Protein AF-A0AAW3WNU8-F1 (afdb_monomer)

Mean predicted aligned error: 9.45 Å

Secondary structure (DSSP, 8-state):
-TTHHHHHHHHHHHHTT--HHHHHHHHHHHHHHHTT--HHHHHHHHHHHHHH-GGGHHHHHHHHHHHHHHHTTHHHHHHHHHHH---SSHHHHHHHHHHHHHHHHHTT-GGG--IIIIIIIIIHHHHHHHHHHHS-SS-----HHHHHHHHHHHHHHHHHHHHHHHTT-TT-HHHHHHHHHHHHTT----HHHHHHHHHHHHHHHHHHHHHHHHTHHHHHHHHT--

Organism: Serratia fonticola (NCBI:txid47917)

InterPro domains:
  IPR010374 Protein of unknown function DUF969 [PF06149] (1-219)

Sequence (226 aa):
MLPLIGIVLLILGFVLRLNPIAVITVSGITTGILSGVPFIDTVGEIGNAFSESRYMGLIWLSLPLITMLENIGLRDEVKGLVKKVKSASIGRFLFTYLVFRQSTTAVGLASLGGHAQMVRPILVPMIESLLKHSEKDDVLDLKYSVKDKLRAKAATVDNVGVFFGECLFIGAPSILLIKNFLDSNGFHSEPIHIVKWGIPTAIVALCVHGYRVLSFDKTYIIMSKS

Nearest PDB structures (foldseek):
  7qhm-assembly1_S  TM=2.253E-01  e=1.763E+00  Corynebacterium glutamicum ATCC 13032
  6ch2-assembly1_D  TM=2.255E-01  e=6.980E+00  Salmonella enterica subsp. enterica serovar Typhimurium str. LT2
  7sqc-assembly1_1F  TM=1.928E-01  e=5.301E+00  Chlamydomonas reinhardtii

Solvent-accessible surface area (backbone atoms only — not comparable to full-atom values): 12142 Å² total; per-residue (Å²): 118,64,41,55,52,18,56,52,47,36,52,51,29,56,75,70,66,48,61,63,67,59,31,50,50,54,17,51,53,49,21,30,46,53,65,73,39,54,67,70,55,38,53,45,52,53,51,47,60,58,64,71,37,62,70,65,52,45,42,68,57,48,49,58,53,52,51,53,44,49,74,74,38,50,47,58,51,50,53,51,53,61,71,64,58,85,54,96,43,66,18,54,40,51,33,55,48,27,55,52,39,19,56,41,8,26,77,63,46,55,81,67,43,51,59,80,70,32,30,59,76,42,49,42,57,50,48,54,53,51,50,62,70,70,49,83,91,78,71,97,74,70,53,68,68,59,58,51,52,50,48,52,47,49,45,49,38,51,52,50,14,38,56,47,8,37,54,44,15,67,63,30,70,69,52,49,51,52,36,53,55,35,43,78,72,73,44,87,59,60,53,67,64,60,26,59,67,32,49,64,56,34,52,51,49,48,52,56,52,35,49,63,31,47,52,38,50,64,51,49,61,53,63,74,74,110

Radius of gyration: 23.3 Å; Cα contacts (8 Å, |Δi|>4): 203; chains: 1; bounding box: 53×36×69 Å

Foldseek 3Di:
DQLCVLVVQLVVCVVVVHDNVVSNVVSQQSNCVSVVHDSVVSVVVVVVLVVVLVLLCVLVVVVVVLVVCVVVVVLVVVLVVLQPPDDLALLVSLLVVLVVLLQCLLQVNNVSDALVRDLPPRSLVVNVVSVVVVDDDPCPCPDPVVSVVSSVLSNVSNVLSNVLSLLNHLNRPVLSVVQSVCVVVVRHDRSNVSSVVSVVVSVVSSVVSSCVSNCVRVVVVVVVVD

Structure (mmCIF, N/CA/C/O backbone):
data_AF-A0AAW3WNU8-F1
#
_entry.id   AF-A0AAW3WNU8-F1
#
loop_
_atom_site.group_PDB
_atom_site.id
_atom_site.type_symbol
_atom_site.label_atom_id
_atom_site.label_alt_id
_atom_site.label_comp_id
_atom_site.label_asym_id
_atom_site.label_entity_id
_atom_site.label_seq_id
_atom_site.pdbx_PDB_ins_code
_atom_site.Cartn_x
_atom_site.Cartn_y
_atom_site.Cartn_z
_atom_site.occupancy
_atom_site.B_iso_or_equiv
_atom_site.auth_seq_id
_atom_site.auth_comp_id
_atom_site.auth_asym_id
_atom_site.auth_atom_id
_atom_site.pdbx_PDB_model_num
ATOM 1 N N . MET A 1 1 ? 7.640 -12.129 -35.921 1.00 59.97 1 MET A N 1
ATOM 2 C CA . MET A 1 1 ? 7.124 -13.334 -35.227 1.00 59.97 1 MET A CA 1
ATOM 3 C C . MET A 1 1 ? 8.129 -13.903 -34.223 1.00 59.97 1 MET A C 1
ATOM 5 O O . MET A 1 1 ? 7.714 -14.203 -33.118 1.00 59.97 1 MET A O 1
ATOM 9 N N . LEU A 1 2 ? 9.434 -13.968 -34.534 1.00 71.38 2 LEU A N 1
ATOM 10 C CA . LEU A 1 2 ? 10.490 -14.353 -33.573 1.00 71.38 2 LEU A CA 1
ATOM 11 C C . LEU A 1 2 ? 10.552 -13.519 -32.268 1.00 71.38 2 LEU A C 1
ATOM 13 O O . LEU A 1 2 ? 10.747 -14.124 -31.217 1.00 71.38 2 LEU A O 1
ATOM 17 N N . PRO A 1 3 ? 10.300 -12.192 -32.261 1.00 69.94 3 PRO A N 1
ATOM 18 C CA . PRO A 1 3 ? 10.355 -11.398 -31.024 1.00 69.94 3 PRO A CA 1
ATOM 19 C C . PRO A 1 3 ? 9.320 -11.812 -29.964 1.00 69.94 3 PRO A C 1
ATOM 21 O O . PRO A 1 3 ? 9.532 -11.606 -28.774 1.00 69.94 3 PRO A O 1
ATOM 24 N N . LEU A 1 4 ? 8.216 -12.459 -30.364 1.00 82.06 4 LEU A N 1
ATOM 25 C CA . LEU A 1 4 ? 7.191 -12.939 -29.425 1.00 82.06 4 LEU A CA 1
ATOM 26 C C . LEU A 1 4 ? 7.677 -14.107 -28.550 1.00 82.06 4 LEU A C 1
ATOM 28 O O . LEU A 1 4 ? 7.048 -14.399 -27.535 1.00 82.06 4 LEU A O 1
ATOM 32 N N . ILE A 1 5 ? 8.790 -14.760 -28.901 1.00 87.56 5 ILE A N 1
ATOM 33 C CA . ILE A 1 5 ? 9.368 -15.851 -28.101 1.00 87.56 5 ILE A CA 1
ATOM 34 C C . ILE A 1 5 ? 9.759 -15.356 -26.702 1.00 87.56 5 ILE A C 1
ATOM 36 O O . ILE A 1 5 ? 9.611 -16.100 -25.733 1.00 87.56 5 ILE A O 1
ATOM 40 N N . GLY A 1 6 ? 10.172 -14.092 -26.563 1.00 85.06 6 GLY A N 1
ATOM 41 C CA . GLY A 1 6 ? 10.428 -13.497 -25.251 1.00 85.06 6 GLY A CA 1
ATOM 42 C C . GLY A 1 6 ? 9.185 -13.483 -24.361 1.00 85.06 6 GLY A C 1
ATOM 43 O O . GLY A 1 6 ? 9.236 -13.921 -23.218 1.00 85.06 6 GLY A O 1
ATOM 44 N N . ILE A 1 7 ? 8.026 -13.107 -24.909 1.00 88.00 7 ILE A N 1
ATOM 45 C CA . ILE A 1 7 ? 6.754 -13.123 -24.167 1.00 88.00 7 ILE A CA 1
ATOM 46 C C . ILE A 1 7 ? 6.414 -14.547 -23.704 1.00 88.00 7 ILE A C 1
ATOM 48 O O . ILE A 1 7 ? 5.985 -14.740 -22.567 1.00 88.00 7 ILE A O 1
ATOM 52 N N . VAL A 1 8 ? 6.654 -15.559 -24.543 1.00 90.62 8 VAL A N 1
ATOM 53 C CA . VAL A 1 8 ? 6.446 -16.971 -24.175 1.00 90.62 8 VAL A CA 1
ATOM 54 C C . VAL A 1 8 ? 7.376 -17.393 -23.032 1.00 90.62 8 VAL A C 1
ATOM 56 O O . VAL A 1 8 ? 6.919 -18.032 -22.084 1.00 90.62 8 VAL A O 1
ATOM 59 N N . LEU A 1 9 ? 8.654 -16.998 -23.076 1.00 90.81 9 LEU A N 1
ATOM 60 C CA . LEU A 1 9 ? 9.615 -17.225 -21.989 1.00 90.81 9 LEU A CA 1
ATOM 61 C C . LEU A 1 9 ? 9.179 -16.553 -20.684 1.00 90.81 9 LEU A C 1
ATOM 63 O O . LEU A 1 9 ? 9.274 -17.161 -19.619 1.00 90.81 9 LEU A O 1
ATOM 67 N N . LEU A 1 10 ? 8.665 -15.326 -20.766 1.00 91.62 10 LEU A N 1
ATOM 68 C CA . LEU A 1 10 ? 8.163 -14.577 -19.619 1.00 91.62 10 LEU A CA 1
ATOM 69 C C . LEU A 1 10 ? 6.954 -15.277 -18.981 1.00 91.62 10 LEU A C 1
ATOM 71 O O . LEU A 1 10 ? 6.930 -15.483 -17.766 1.00 91.62 10 LEU A O 1
ATOM 75 N N . ILE A 1 11 ? 5.989 -15.715 -19.798 1.00 93.56 11 ILE A N 1
ATOM 76 C CA . ILE A 1 11 ? 4.816 -16.471 -19.333 1.00 93.56 11 ILE A CA 1
ATOM 77 C C . ILE A 1 11 ? 5.252 -17.788 -18.678 1.00 93.56 11 ILE A C 1
ATOM 79 O O . ILE A 1 11 ? 4.837 -18.076 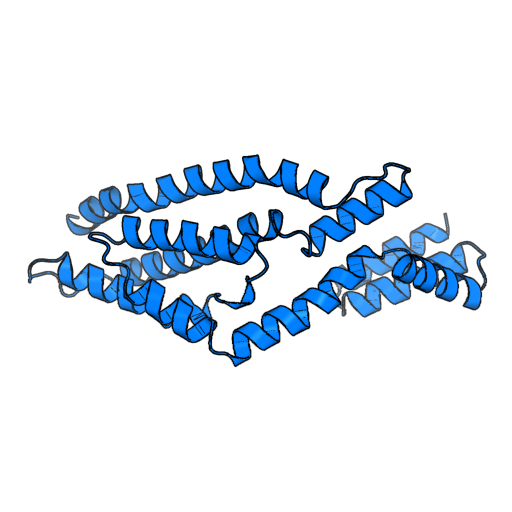-17.555 1.00 93.56 11 ILE A O 1
ATOM 83 N N . LEU A 1 12 ? 6.116 -18.571 -19.333 1.00 94.50 12 LEU A N 1
ATOM 84 C CA . LEU A 1 12 ? 6.617 -19.840 -18.793 1.00 94.50 12 LEU A CA 1
ATOM 85 C C . LEU A 1 12 ? 7.376 -19.646 -17.478 1.00 94.50 12 LEU A C 1
ATOM 87 O O . LEU A 1 12 ? 7.158 -20.399 -16.530 1.00 94.50 12 LEU A O 1
ATOM 91 N N . GLY A 1 13 ? 8.224 -18.621 -17.390 1.00 92.88 13 GLY A N 1
ATOM 92 C CA . GLY A 1 13 ? 8.978 -18.317 -16.17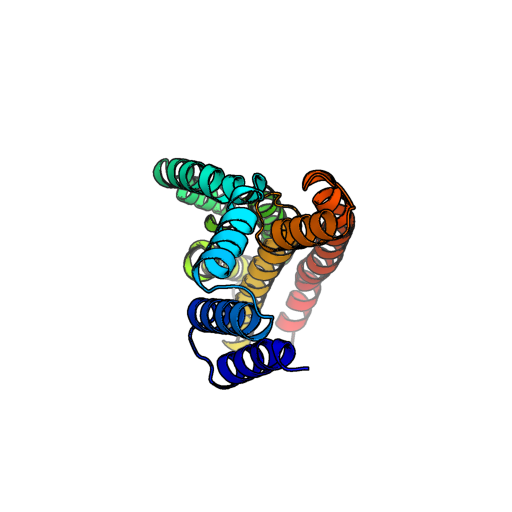9 1.00 92.88 13 GLY A CA 1
ATOM 93 C C . GLY A 1 13 ? 8.078 -18.000 -14.984 1.00 92.88 13 GLY A C 1
ATOM 94 O O . GLY A 1 13 ? 8.327 -18.495 -13.882 1.00 92.88 13 GLY A O 1
ATOM 95 N N . PHE A 1 14 ? 6.989 -17.254 -15.197 1.00 92.88 14 PHE A N 1
ATOM 96 C CA . PHE A 1 14 ? 6.007 -16.988 -14.144 1.00 92.88 14 PHE A CA 1
ATOM 97 C C . PHE A 1 14 ? 5.159 -18.206 -13.781 1.00 92.88 14 PHE A C 1
ATOM 99 O O . PHE A 1 14 ? 4.919 -18.436 -12.594 1.00 92.88 14 PHE A O 1
ATOM 106 N N . VAL A 1 15 ? 4.756 -19.024 -14.759 1.00 95.81 15 VAL A N 1
ATOM 107 C CA . VAL A 1 15 ? 4.039 -20.287 -14.501 1.00 95.81 15 VAL A CA 1
ATOM 108 C C . VAL A 1 15 ? 4.891 -21.231 -13.647 1.00 95.81 15 VAL A C 1
ATOM 110 O O . VAL A 1 15 ? 4.392 -21.820 -12.689 1.00 95.81 15 VAL A O 1
ATOM 113 N N . LEU A 1 16 ? 6.192 -21.314 -1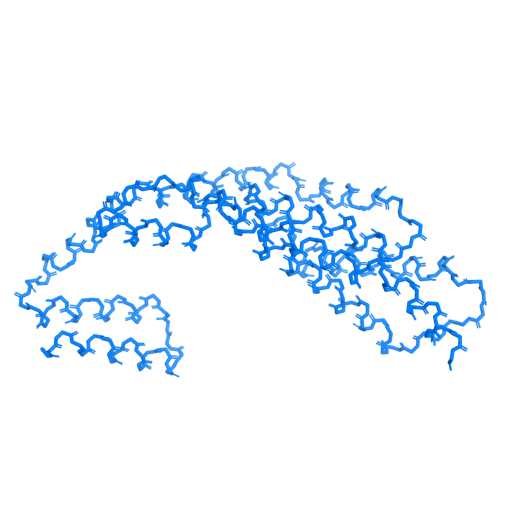3.934 1.00 95.69 16 LEU A N 1
ATOM 114 C CA . LEU A 1 16 ? 7.162 -22.108 -13.176 1.00 95.69 16 LEU A CA 1
ATOM 115 C C . LEU A 1 16 ? 7.583 -21.465 -11.842 1.00 95.69 16 LEU A C 1
ATOM 117 O O . LEU A 1 16 ? 8.386 -22.049 -11.116 1.00 95.69 16 LEU A O 1
ATOM 121 N N . ARG A 1 17 ? 7.042 -20.286 -11.494 1.00 93.81 17 ARG A N 1
ATOM 122 C CA . ARG A 1 17 ? 7.368 -19.522 -10.274 1.00 93.81 17 ARG A CA 1
ATOM 123 C C . ARG A 1 17 ? 8.868 -19.232 -10.118 1.00 93.81 17 ARG A C 1
ATOM 125 O O . ARG A 1 17 ? 9.380 -19.172 -9.000 1.00 93.81 17 ARG A O 1
ATOM 132 N N . LEU A 1 18 ? 9.574 -19.055 -11.236 1.00 92.94 18 LEU A N 1
ATOM 133 C CA . LEU A 1 18 ? 10.977 -18.645 -11.237 1.00 92.94 18 LEU A CA 1
ATOM 134 C C . LEU A 1 18 ? 11.112 -17.189 -10.766 1.00 92.94 18 LEU A C 1
ATOM 136 O O . LEU A 1 18 ? 10.136 -16.439 -10.722 1.00 92.94 18 LEU A O 1
ATOM 140 N N . ASN A 1 19 ? 12.335 -16.779 -10.415 1.00 93.31 19 ASN A N 1
ATOM 141 C CA . ASN A 1 19 ? 12.606 -15.417 -9.956 1.00 93.31 19 ASN A CA 1
ATOM 142 C C . ASN A 1 19 ? 12.151 -14.383 -11.015 1.00 93.31 19 ASN A C 1
ATOM 144 O O . ASN A 1 19 ? 12.719 -14.375 -12.112 1.00 93.31 19 ASN A O 1
ATOM 148 N N . PRO A 1 20 ? 11.197 -13.484 -10.691 1.00 89.62 20 PRO A N 1
ATOM 149 C CA . PRO A 1 20 ? 10.657 -12.504 -11.631 1.00 89.62 20 PRO A CA 1
ATOM 150 C C . PRO A 1 20 ? 11.710 -11.652 -12.332 1.00 89.62 20 PRO A C 1
ATOM 152 O O . PRO A 1 20 ? 11.622 -11.444 -13.537 1.00 89.62 20 PRO A O 1
ATOM 155 N N . ILE A 1 21 ? 12.726 -11.192 -11.599 1.00 89.06 21 ILE A N 1
ATOM 156 C CA . ILE A 1 21 ? 13.771 -10.324 -12.152 1.00 89.06 21 ILE A CA 1
ATOM 157 C C . ILE A 1 21 ? 14.586 -11.102 -13.186 1.00 89.06 21 ILE A C 1
ATOM 159 O O . ILE A 1 21 ? 14.805 -10.614 -14.289 1.00 89.06 21 ILE A O 1
ATOM 163 N N . ALA A 1 22 ? 14.980 -12.337 -12.866 1.00 90.62 22 ALA A N 1
ATOM 164 C CA . ALA A 1 22 ? 15.733 -13.180 -13.792 1.00 90.62 22 ALA A CA 1
ATOM 165 C C . ALA A 1 22 ? 14.921 -13.494 -15.058 1.00 90.62 22 ALA A C 1
ATOM 167 O O . ALA A 1 22 ? 15.443 -13.386 -16.166 1.00 90.62 22 ALA A O 1
ATOM 168 N N . VAL A 1 23 ? 13.637 -13.830 -14.897 1.00 93.06 23 VAL A N 1
ATOM 169 C CA . VAL A 1 23 ? 12.724 -14.125 -16.010 1.00 93.06 23 VAL A CA 1
ATOM 170 C C . VAL A 1 23 ? 12.564 -12.914 -16.929 1.00 93.06 23 VAL A C 1
ATOM 172 O O . VAL A 1 23 ? 12.709 -13.052 -18.143 1.00 93.06 23 VAL A O 1
ATOM 175 N N . ILE A 1 24 ? 12.314 -11.727 -16.366 1.00 90.31 24 ILE A N 1
ATOM 176 C CA . ILE A 1 24 ? 12.153 -10.484 -17.132 1.00 90.31 24 ILE A CA 1
ATOM 177 C C . ILE A 1 24 ? 13.444 -10.148 -17.887 1.00 90.31 24 ILE A C 1
ATOM 179 O O . ILE A 1 24 ? 13.386 -9.858 -19.082 1.00 90.31 24 ILE A O 1
ATOM 183 N N . THR A 1 25 ? 14.607 -10.247 -17.236 1.00 89.56 25 THR A N 1
ATOM 184 C CA . THR A 1 25 ? 15.905 -9.954 -17.863 1.00 89.56 25 THR A CA 1
ATOM 185 C C . THR A 1 25 ? 16.212 -10.911 -19.013 1.00 89.56 25 THR A C 1
ATOM 187 O O . THR A 1 25 ? 16.534 -10.465 -20.112 1.00 89.56 25 THR A O 1
ATOM 190 N N . VAL A 1 26 ? 16.071 -12.225 -18.801 1.00 91.50 26 VAL A N 1
ATOM 191 C CA . VAL A 1 26 ? 16.329 -13.232 -19.845 1.00 91.50 26 VAL A CA 1
ATOM 192 C C . VAL A 1 26 ? 15.357 -13.067 -21.012 1.00 91.50 26 VAL A C 1
ATOM 194 O O . VAL A 1 26 ? 15.776 -13.115 -22.168 1.00 91.50 26 VAL A O 1
ATOM 197 N N . SER A 1 27 ? 14.077 -12.818 -20.728 1.00 91.38 27 SER A N 1
ATOM 198 C CA . SER A 1 27 ? 13.062 -12.532 -21.746 1.00 91.38 27 SER A CA 1
ATOM 199 C C . SER A 1 27 ? 13.409 -11.285 -22.563 1.00 91.38 27 SER A C 1
ATOM 201 O O . SER A 1 27 ? 13.348 -11.322 -23.792 1.00 91.38 27 SER A O 1
ATOM 203 N N . GLY A 1 28 ? 13.784 -10.187 -21.901 1.00 88.69 28 GLY A N 1
ATOM 204 C CA . GLY A 1 28 ? 14.151 -8.928 -22.552 1.00 88.69 28 GLY A CA 1
ATOM 205 C C . GLY A 1 28 ? 15.366 -9.084 -23.467 1.00 88.69 28 GLY A C 1
ATOM 206 O O . GLY A 1 28 ? 15.291 -8.742 -24.645 1.00 88.69 28 GLY A O 1
ATOM 207 N N . ILE A 1 29 ? 16.440 -9.709 -22.968 1.00 90.25 29 ILE A N 1
ATOM 208 C CA . ILE A 1 29 ? 17.654 -9.991 -23.754 1.00 90.25 29 ILE A CA 1
ATOM 209 C C . ILE A 1 29 ? 17.328 -10.886 -24.953 1.00 90.25 29 ILE A C 1
ATOM 211 O O . ILE A 1 29 ? 17.727 -10.593 -26.078 1.00 90.25 29 ILE A O 1
ATOM 215 N N . THR A 1 30 ? 16.563 -11.958 -24.730 1.00 90.19 30 THR A N 1
ATOM 216 C CA . THR A 1 30 ? 16.168 -12.880 -25.802 1.00 90.19 30 THR A CA 1
ATOM 217 C C . THR A 1 30 ? 15.339 -12.160 -26.868 1.00 90.19 30 THR A C 1
ATOM 219 O O . THR A 1 30 ? 15.543 -12.384 -28.056 1.00 90.19 30 THR A O 1
ATOM 222 N N . THR A 1 31 ? 14.452 -11.246 -26.464 1.00 90.25 31 THR A N 1
ATOM 223 C CA . THR A 1 31 ? 13.640 -10.439 -27.389 1.00 90.25 31 THR A CA 1
ATOM 224 C C . THR A 1 31 ? 14.502 -9.507 -28.236 1.00 90.25 31 THR A C 1
ATOM 226 O O . THR A 1 31 ? 14.296 -9.445 -29.447 1.00 90.25 31 THR A O 1
ATOM 229 N N . GLY A 1 32 ? 15.474 -8.814 -27.633 1.00 86.62 32 GLY A N 1
ATOM 230 C CA . GLY A 1 32 ? 16.373 -7.909 -28.358 1.00 86.62 32 GLY A CA 1
ATOM 231 C C . GLY A 1 32 ? 17.226 -8.643 -29.393 1.00 86.62 32 GLY A C 1
ATOM 232 O O . GLY A 1 32 ? 17.208 -8.287 -30.572 1.00 86.62 32 GLY A O 1
ATOM 233 N N . ILE A 1 33 ? 17.842 -9.764 -28.996 1.00 88.19 33 ILE A N 1
ATOM 234 C CA . ILE A 1 33 ? 18.637 -10.607 -29.906 1.00 88.19 33 ILE A CA 1
ATOM 235 C C . ILE A 1 33 ? 17.772 -11.137 -31.059 1.00 88.19 33 ILE A C 1
ATOM 237 O O . ILE A 1 33 ? 18.161 -11.062 -32.224 1.00 88.19 33 ILE A O 1
ATOM 241 N N . LEU A 1 34 ? 16.571 -11.645 -30.761 1.00 88.94 34 LEU A N 1
ATOM 242 C CA . LEU A 1 34 ? 15.648 -12.171 -31.776 1.00 88.94 34 LEU A CA 1
ATOM 243 C C . LEU A 1 34 ? 15.037 -11.087 -32.676 1.00 88.94 34 LEU A C 1
ATOM 245 O O . LEU A 1 34 ? 14.464 -11.416 -33.717 1.00 88.94 34 LEU A O 1
ATOM 249 N N . SER A 1 35 ? 15.155 -9.816 -32.293 1.00 84.88 35 SER A N 1
ATOM 250 C CA . SER A 1 35 ? 14.761 -8.664 -33.109 1.00 84.88 35 SER A CA 1
ATOM 251 C C . SER A 1 35 ? 15.878 -8.200 -34.052 1.00 84.88 35 SER A C 1
ATOM 253 O O . SER A 1 35 ? 15.668 -7.272 -34.827 1.00 84.88 35 SER A O 1
ATOM 255 N N . GLY A 1 36 ? 17.042 -8.863 -34.029 1.00 84.50 36 GLY A N 1
ATOM 256 C CA . GLY A 1 36 ? 18.200 -8.533 -34.862 1.00 84.50 36 GLY A CA 1
ATOM 257 C C . GLY A 1 36 ? 19.107 -7.453 -34.269 1.00 84.50 36 GLY A C 1
ATOM 258 O O . GLY A 1 36 ? 20.036 -7.018 -34.945 1.00 84.50 36 GLY A O 1
ATOM 259 N N . VAL A 1 37 ? 18.862 -7.036 -33.022 1.00 85.88 37 VAL A N 1
ATOM 260 C CA . VAL A 1 37 ? 19.697 -6.062 -32.310 1.00 85.88 37 VAL A CA 1
ATOM 261 C C . VAL A 1 37 ? 20.899 -6.795 -31.695 1.00 85.88 37 VAL A C 1
ATOM 263 O O . VAL A 1 37 ? 20.714 -7.827 -31.040 1.00 85.88 37 VAL A O 1
ATOM 266 N N . PRO A 1 38 ? 22.141 -6.309 -31.879 1.00 90.56 38 PRO A N 1
ATOM 267 C CA . PRO A 1 38 ? 23.316 -6.886 -31.233 1.00 90.56 38 PRO A CA 1
ATOM 268 C C . PRO A 1 38 ? 23.166 -6.954 -29.707 1.00 90.56 38 PRO A C 1
ATOM 270 O O . PRO A 1 38 ? 22.512 -6.116 -29.088 1.00 90.56 38 PRO A O 1
ATOM 273 N N . PHE A 1 39 ? 23.804 -7.943 -29.072 1.00 88.19 39 PHE A N 1
ATOM 274 C CA . PHE A 1 39 ? 23.701 -8.145 -27.619 1.00 88.19 39 PHE A CA 1
ATOM 275 C C . PHE A 1 39 ? 24.096 -6.896 -26.818 1.00 88.19 39 PHE A C 1
ATOM 277 O O . PHE A 1 39 ? 23.401 -6.526 -25.874 1.00 88.19 39 PHE A O 1
ATOM 284 N N . ILE A 1 40 ? 25.192 -6.238 -27.211 1.00 91.19 40 ILE A N 1
ATOM 285 C CA . ILE A 1 40 ? 25.686 -5.045 -26.517 1.00 91.19 40 ILE A CA 1
ATOM 286 C C . ILE A 1 40 ? 24.695 -3.881 -26.620 1.00 91.19 40 ILE A C 1
ATOM 288 O O . ILE A 1 40 ? 24.452 -3.205 -25.624 1.00 91.19 40 ILE A O 1
ATOM 292 N N . ASP A 1 41 ? 24.056 -3.721 -27.779 1.00 88.31 41 ASP A N 1
ATOM 293 C CA . ASP A 1 41 ? 23.072 -2.671 -28.029 1.00 88.31 41 ASP A CA 1
ATOM 294 C C . ASP A 1 41 ? 21.765 -2.965 -27.289 1.00 88.31 41 ASP A C 1
ATOM 296 O O . ASP A 1 41 ? 21.201 -2.071 -26.674 1.00 88.31 41 ASP A O 1
ATOM 300 N N . THR A 1 42 ? 21.345 -4.233 -27.222 1.00 88.00 42 THR A N 1
ATOM 301 C CA . THR A 1 42 ? 20.181 -4.659 -26.421 1.00 88.00 42 THR A CA 1
ATOM 302 C C . THR A 1 42 ? 20.377 -4.330 -24.939 1.00 88.00 42 THR A C 1
ATOM 304 O O . THR A 1 42 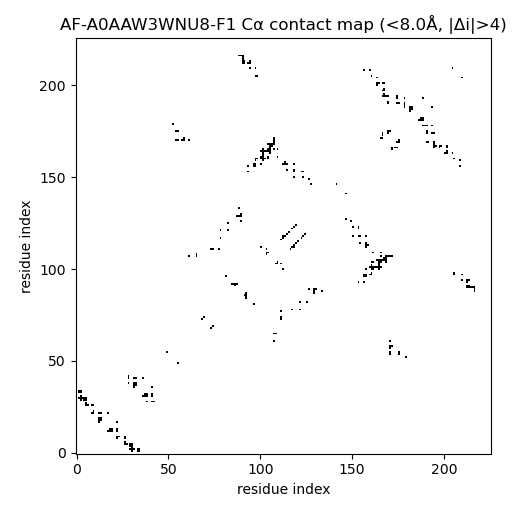? 19.485 -3.797 -24.280 1.00 88.00 42 THR A O 1
ATOM 307 N N . VAL A 1 43 ? 21.555 -4.641 -24.387 1.00 88.88 43 VAL A N 1
ATOM 308 C CA . VAL A 1 43 ? 21.888 -4.304 -22.993 1.00 88.88 43 VAL A CA 1
ATOM 309 C C . VAL A 1 43 ? 21.981 -2.786 -22.812 1.00 88.88 43 VAL A C 1
ATOM 311 O O . VAL A 1 43 ? 21.514 -2.263 -21.798 1.00 88.88 43 VAL A O 1
ATOM 314 N N . GLY A 1 44 ? 22.534 -2.079 -23.800 1.00 88.69 44 GLY A N 1
ATOM 315 C CA . GLY A 1 44 ? 22.603 -0.621 -23.837 1.00 88.69 44 GLY A CA 1
ATOM 316 C C . GLY A 1 44 ? 21.226 0.043 -23.824 1.00 88.69 44 GLY A C 1
ATOM 317 O O . GLY A 1 44 ? 21.005 0.949 -23.029 1.00 88.69 44 GLY A O 1
ATOM 318 N N . GLU A 1 45 ? 20.277 -0.437 -24.626 1.00 85.31 45 GLU A N 1
ATOM 319 C CA . GLU A 1 45 ? 18.894 0.054 -24.671 1.00 85.31 45 GLU A CA 1
ATOM 320 C C . GLU A 1 45 ? 18.168 -0.151 -23.342 1.00 85.31 45 GLU A C 1
ATOM 322 O O . GLU A 1 45 ? 17.510 0.767 -22.853 1.00 85.31 45 GLU A O 1
ATOM 327 N N . ILE A 1 46 ? 18.341 -1.318 -22.710 1.00 82.75 46 ILE A N 1
ATOM 328 C CA . ILE A 1 46 ? 17.817 -1.564 -21.362 1.00 82.75 46 ILE A CA 1
ATOM 329 C C . ILE A 1 46 ? 18.405 -0.526 -20.395 1.00 82.75 46 ILE A C 1
ATOM 331 O O . ILE A 1 46 ? 17.656 0.149 -19.691 1.00 82.75 46 ILE A O 1
ATOM 335 N N . GLY A 1 47 ? 19.729 -0.346 -20.388 1.00 82.12 47 GLY A N 1
ATOM 336 C CA . GLY A 1 47 ? 20.407 0.638 -19.538 1.00 82.12 47 GLY A CA 1
ATOM 337 C C . GLY A 1 47 ? 19.942 2.079 -19.777 1.00 82.12 47 GLY A C 1
ATOM 338 O O . GLY A 1 47 ? 19.678 2.806 -18.817 1.00 82.12 47 GLY A O 1
ATOM 339 N N . ASN A 1 48 ? 19.772 2.472 -21.040 1.00 82.88 48 ASN A N 1
ATOM 340 C CA . ASN A 1 48 ? 19.259 3.785 -21.425 1.00 82.88 48 ASN A CA 1
ATOM 341 C C . ASN A 1 48 ? 17.825 3.988 -20.928 1.00 82.88 48 ASN A C 1
ATOM 343 O O . ASN A 1 48 ? 17.552 5.008 -20.301 1.00 82.88 48 ASN A O 1
ATOM 347 N N . ALA A 1 49 ? 16.944 2.994 -21.075 1.00 77.81 49 ALA A N 1
ATOM 348 C CA . ALA A 1 49 ? 15.573 3.063 -20.569 1.00 77.81 49 ALA A CA 1
ATOM 349 C C . ALA A 1 49 ? 15.510 3.259 -19.038 1.00 77.81 49 ALA A C 1
ATOM 351 O O . ALA A 1 49 ? 14.659 3.995 -18.525 1.00 77.81 49 ALA A O 1
ATOM 352 N N . PHE A 1 50 ? 16.436 2.643 -18.293 1.00 74.12 50 PHE A N 1
ATOM 353 C CA . PHE A 1 50 ? 16.572 2.869 -16.849 1.00 74.12 50 PHE A CA 1
ATOM 354 C C . PHE A 1 50 ? 17.125 4.266 -16.522 1.00 74.12 50 PHE A C 1
ATOM 356 O O . PHE A 1 50 ? 16.628 4.910 -15.597 1.00 74.12 50 PHE A O 1
ATOM 363 N N . SER A 1 51 ? 18.123 4.745 -17.270 1.00 74.50 51 SER A N 1
ATOM 364 C CA . SER A 1 51 ? 18.776 6.044 -17.042 1.00 74.50 51 SER A CA 1
ATOM 365 C C . SER A 1 51 ? 17.867 7.235 -17.381 1.00 74.50 51 SER A C 1
ATOM 367 O O . SER A 1 51 ? 17.783 8.200 -16.620 1.00 74.50 51 SER A O 1
ATOM 369 N N . GLU A 1 52 ? 17.114 7.148 -18.481 1.00 75.69 52 GLU A N 1
ATOM 370 C CA . GLU A 1 52 ? 16.148 8.172 -18.904 1.00 75.69 52 GLU A CA 1
ATOM 371 C C . GLU A 1 52 ? 14.950 8.281 -17.953 1.00 75.69 52 GLU A C 1
ATOM 373 O O . GLU A 1 52 ? 14.309 9.332 -17.835 1.00 75.69 52 GLU A O 1
ATOM 378 N N . SER A 1 53 ? 14.677 7.224 -17.188 1.00 72.12 53 SER A N 1
ATOM 379 C CA . SER A 1 53 ? 13.653 7.210 -16.148 1.00 72.12 53 SER A CA 1
ATOM 380 C C . SER A 1 53 ? 1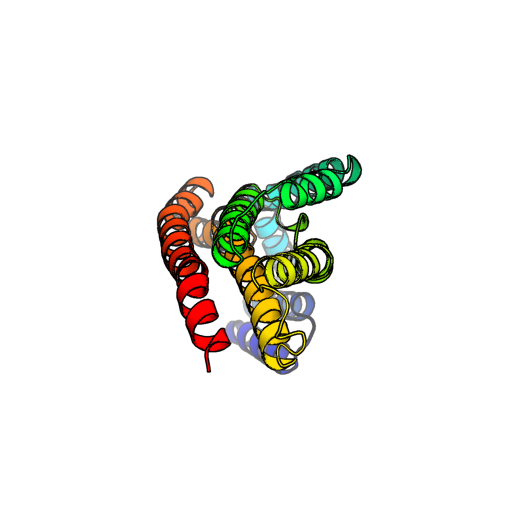4.099 7.992 -14.901 1.00 72.12 53 SER A C 1
ATOM 382 O O . SER A 1 53 ? 14.175 7.439 -13.805 1.00 72.12 53 SER A O 1
ATOM 384 N N . ARG A 1 54 ? 14.323 9.312 -15.021 1.00 69.25 54 ARG A N 1
ATOM 385 C CA . ARG A 1 54 ? 14.743 10.225 -13.927 1.00 69.25 54 ARG A CA 1
ATOM 386 C C . ARG A 1 54 ? 13.930 10.052 -12.637 1.00 69.25 54 ARG A C 1
ATOM 388 O O . ARG A 1 54 ? 14.457 10.189 -11.536 1.00 69.25 54 ARG A O 1
ATOM 395 N N . TYR A 1 55 ? 12.646 9.730 -12.766 1.00 70.12 55 TYR A N 1
ATOM 396 C CA . TYR A 1 55 ? 11.729 9.539 -11.642 1.00 70.12 55 TYR A CA 1
ATOM 397 C C . TYR A 1 55 ? 11.912 8.201 -10.915 1.00 70.12 55 TYR A C 1
ATOM 399 O O . TYR A 1 55 ? 11.560 8.099 -9.745 1.00 70.12 55 TYR A O 1
ATOM 407 N N . MET A 1 56 ? 12.533 7.201 -11.545 1.00 69.44 56 MET A N 1
ATOM 408 C CA . MET A 1 56 ? 12.939 5.959 -10.882 1.00 69.44 56 MET A CA 1
ATOM 409 C C . MET A 1 56 ? 14.015 6.216 -9.813 1.00 69.44 56 MET A C 1
ATOM 411 O O . MET A 1 56 ? 14.045 5.546 -8.782 1.00 69.44 56 MET A O 1
ATOM 415 N N . GLY A 1 57 ? 14.813 7.275 -9.992 1.00 71.44 57 GLY A N 1
ATOM 416 C CA . GLY A 1 57 ? 15.716 7.822 -8.976 1.00 71.44 57 GLY A CA 1
ATOM 417 C C . GLY A 1 57 ? 15.018 8.313 -7.699 1.00 71.44 57 GLY A C 1
ATOM 418 O O . GLY A 1 57 ? 15.632 8.317 -6.634 1.00 71.44 57 GLY A O 1
ATOM 419 N N . LEU A 1 58 ? 13.730 8.684 -7.755 1.00 76.00 58 LEU A N 1
ATOM 420 C CA . LEU A 1 58 ? 13.001 9.165 -6.573 1.00 76.00 58 LEU A CA 1
ATOM 421 C C . LEU A 1 58 ? 12.822 8.076 -5.514 1.00 76.00 58 LEU A C 1
ATOM 423 O O . LEU A 1 58 ? 12.864 8.391 -4.326 1.00 76.00 58 LEU A O 1
ATOM 427 N N . ILE A 1 59 ? 12.687 6.806 -5.915 1.00 75.06 59 ILE A N 1
ATOM 428 C CA . ILE A 1 59 ? 12.652 5.685 -4.964 1.00 75.06 59 ILE A CA 1
ATOM 429 C C . ILE A 1 59 ? 13.951 5.670 -4.154 1.00 75.06 59 ILE A C 1
ATOM 431 O O . ILE A 1 59 ? 13.914 5.633 -2.924 1.00 75.06 59 ILE A O 1
ATOM 435 N N . TRP A 1 60 ? 15.090 5.797 -4.837 1.00 79.69 60 TRP A N 1
ATOM 436 C CA . TRP A 1 60 ? 16.414 5.815 -4.218 1.00 79.69 60 TRP A CA 1
ATOM 437 C C . TRP A 1 60 ? 16.657 7.027 -3.318 1.00 79.69 60 TRP A C 1
ATOM 439 O O . TRP A 1 60 ? 17.421 6.910 -2.369 1.00 79.69 60 TRP A O 1
ATOM 449 N N . LEU A 1 61 ? 15.993 8.162 -3.559 1.00 81.31 61 LEU A N 1
ATOM 450 C CA . LEU A 1 61 ? 16.020 9.319 -2.654 1.00 81.31 61 LEU A CA 1
ATOM 451 C C . LEU A 1 61 ? 15.074 9.150 -1.455 1.00 81.31 61 LEU A C 1
ATOM 453 O O . LEU A 1 61 ? 15.400 9.557 -0.341 1.00 81.31 61 LEU A O 1
ATOM 457 N N . SER A 1 62 ? 13.911 8.533 -1.666 1.00 79.38 62 SER A N 1
ATOM 458 C CA . SER A 1 62 ? 12.920 8.311 -0.609 1.00 79.38 62 SER A CA 1
ATOM 459 C C . SER A 1 62 ? 13.364 7.257 0.408 1.00 79.38 62 SER A C 1
ATOM 461 O O . SER A 1 62 ? 13.092 7.405 1.596 1.00 79.38 62 SER A O 1
ATOM 463 N N . LEU A 1 63 ? 14.101 6.228 -0.023 1.00 84.94 63 LEU A N 1
ATOM 464 C CA . LEU A 1 63 ? 14.554 5.137 0.842 1.00 84.94 63 LEU A CA 1
ATOM 465 C C . LEU A 1 63 ? 15.463 5.614 1.995 1.00 84.94 63 LEU A C 1
ATOM 467 O O . LEU A 1 63 ? 15.133 5.318 3.147 1.00 84.94 63 LEU A O 1
ATOM 471 N N . PRO A 1 64 ? 16.553 6.376 1.763 1.00 88.44 64 PRO A N 1
ATOM 472 C CA . PRO A 1 64 ? 17.368 6.949 2.833 1.00 88.44 64 PRO A CA 1
ATOM 473 C C . PRO A 1 64 ? 16.573 7.878 3.744 1.00 88.44 64 PRO A C 1
ATOM 475 O O . PRO A 1 64 ? 16.739 7.812 4.957 1.00 88.44 64 PRO A O 1
ATOM 478 N N . LEU A 1 65 ? 15.678 8.698 3.184 1.00 86.50 65 LEU A N 1
ATOM 479 C CA . LEU A 1 65 ? 14.829 9.595 3.967 1.00 86.50 65 LEU A CA 1
ATOM 480 C C . LEU A 1 65 ? 13.946 8.808 4.944 1.00 86.50 65 LEU A C 1
ATOM 482 O O . LEU A 1 65 ? 13.944 9.092 6.140 1.00 86.50 65 LEU A O 1
ATOM 486 N N . ILE A 1 66 ? 13.244 7.784 4.452 1.00 84.06 66 ILE A N 1
ATOM 487 C CA . ILE A 1 66 ? 12.424 6.890 5.280 1.00 84.06 66 ILE A CA 1
ATOM 488 C C . ILE A 1 66 ? 13.306 6.187 6.317 1.00 84.06 66 ILE A C 1
ATOM 490 O O . ILE A 1 66 ? 12.952 6.142 7.490 1.00 84.06 66 ILE A O 1
ATOM 494 N N . THR A 1 67 ? 14.484 5.710 5.916 1.00 86.44 67 THR A N 1
ATOM 495 C CA . THR A 1 67 ? 15.433 5.035 6.814 1.00 86.44 67 THR A CA 1
ATOM 496 C C . THR A 1 67 ? 15.903 5.956 7.944 1.00 86.44 67 THR A C 1
ATOM 498 O O . THR A 1 67 ? 15.933 5.548 9.101 1.00 86.44 67 THR A O 1
ATOM 501 N N . MET A 1 68 ? 16.229 7.217 7.648 1.00 89.50 68 MET A N 1
ATOM 502 C CA . MET A 1 68 ? 16.606 8.206 8.663 1.00 89.50 68 MET A CA 1
ATOM 503 C C . MET A 1 68 ? 15.457 8.472 9.635 1.00 89.50 68 MET A C 1
ATOM 505 O O . MET A 1 68 ? 15.671 8.476 10.845 1.00 89.50 68 MET A O 1
ATOM 509 N N . LEU A 1 69 ? 14.237 8.642 9.121 1.00 86.88 69 LEU A N 1
ATOM 510 C CA . LEU A 1 69 ? 13.047 8.830 9.949 1.00 86.88 69 LEU A CA 1
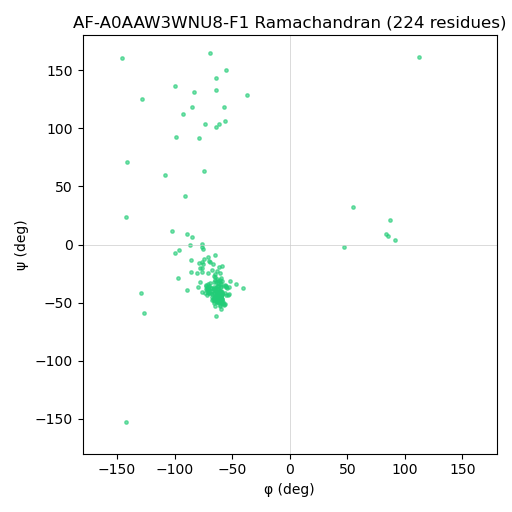ATOM 511 C C . LEU A 1 69 ? 12.795 7.625 10.868 1.00 86.88 69 LEU A C 1
ATOM 513 O O . LEU A 1 69 ? 12.478 7.790 12.046 1.00 86.88 69 LEU A O 1
ATOM 517 N N . GLU A 1 70 ? 12.976 6.408 10.360 1.00 84.69 70 GLU A N 1
ATOM 518 C CA . GLU A 1 70 ? 12.849 5.186 11.152 1.00 84.69 70 GLU A CA 1
ATOM 519 C C . GLU A 1 70 ? 13.920 5.068 12.235 1.00 84.69 70 GLU A C 1
ATOM 521 O O . GLU A 1 70 ? 13.583 4.725 13.368 1.00 84.69 70 GLU A O 1
ATOM 526 N N . ASN A 1 71 ? 15.171 5.415 11.920 1.00 86.94 71 ASN A N 1
ATOM 527 C CA . ASN A 1 71 ? 16.282 5.406 12.876 1.00 86.94 71 ASN A CA 1
ATOM 528 C C . ASN A 1 71 ? 16.084 6.404 14.027 1.00 86.94 71 ASN A C 1
ATOM 530 O O . ASN A 1 71 ? 16.536 6.147 15.138 1.00 86.94 71 ASN A O 1
ATOM 534 N N . ILE A 1 72 ? 15.379 7.515 13.789 1.00 89.44 72 ILE A N 1
ATOM 535 C CA . ILE A 1 72 ? 15.028 8.510 14.820 1.00 89.44 72 ILE A CA 1
ATOM 536 C C . ILE A 1 72 ? 13.866 8.016 15.713 1.00 89.44 72 ILE A C 1
ATOM 538 O O . ILE A 1 72 ? 13.483 8.673 16.678 1.00 89.44 72 ILE A O 1
ATOM 542 N N . GLY A 1 73 ? 13.312 6.830 15.443 1.00 86.19 73 GLY A N 1
ATOM 543 C CA . GLY A 1 73 ? 12.248 6.242 16.254 1.00 86.19 73 GLY A CA 1
ATOM 544 C C . GLY A 1 73 ? 10.847 6.682 15.834 1.00 86.19 73 GLY A C 1
ATOM 545 O O . GLY A 1 73 ? 9.905 6.530 16.612 1.00 86.19 73 GLY A O 1
ATOM 546 N N . LEU A 1 74 ? 10.662 7.165 14.594 1.00 84.94 74 LEU A N 1
ATOM 547 C CA . LEU A 1 74 ? 9.341 7.553 14.075 1.00 84.94 74 LEU A CA 1
ATOM 548 C C . LEU A 1 74 ? 8.311 6.426 14.233 1.00 84.94 74 LEU A C 1
ATOM 550 O O . LEU A 1 74 ? 7.150 6.683 14.547 1.00 84.94 74 LEU A O 1
ATOM 554 N N . ARG A 1 75 ? 8.740 5.166 14.069 1.00 80.31 75 ARG A N 1
ATOM 555 C CA . ARG A 1 75 ? 7.883 3.998 14.306 1.00 80.31 75 ARG A CA 1
ATOM 556 C C . ARG A 1 75 ? 7.371 3.961 15.743 1.00 80.31 75 ARG A C 1
ATOM 558 O O . ARG A 1 75 ? 6.179 3.754 15.940 1.00 80.31 75 ARG A O 1
ATOM 565 N N . ASP A 1 76 ? 8.223 4.162 16.739 1.00 84.75 76 ASP A N 1
ATOM 566 C CA . ASP A 1 76 ? 7.819 4.060 18.143 1.00 84.75 76 ASP A CA 1
ATOM 567 C C . ASP A 1 76 ? 6.944 5.236 18.585 1.00 84.75 76 ASP A C 1
ATOM 569 O O . ASP A 1 76 ? 5.962 5.023 19.302 1.00 84.75 76 ASP A O 1
ATOM 573 N N . GLU A 1 77 ? 7.194 6.436 18.059 1.00 85.81 77 GLU A N 1
ATOM 574 C CA . GLU A 1 77 ? 6.291 7.578 18.244 1.00 85.81 77 GLU A CA 1
ATOM 575 C C . GLU A 1 77 ? 4.910 7.319 17.638 1.00 85.81 77 GLU A C 1
ATOM 577 O O . GLU A 1 77 ? 3.885 7.512 18.291 1.00 85.81 77 GLU A O 1
ATOM 582 N N . VAL A 1 78 ? 4.854 6.773 16.423 1.00 81.06 78 VAL A N 1
ATOM 583 C CA . VAL A 1 78 ? 3.594 6.404 15.761 1.00 81.06 78 VAL A CA 1
ATOM 584 C C . VAL A 1 78 ? 2.821 5.357 16.561 1.00 81.06 78 VAL A C 1
ATOM 586 O O . VAL A 1 78 ? 1.606 5.487 16.747 1.00 81.06 78 VAL A O 1
ATOM 589 N N . LYS A 1 79 ? 3.512 4.352 17.110 1.00 79.88 79 LYS A N 1
ATOM 590 C CA . LYS A 1 79 ? 2.906 3.386 18.037 1.00 79.88 79 LYS A CA 1
ATOM 591 C C . LYS A 1 79 ? 2.347 4.085 19.281 1.00 79.88 79 LYS A C 1
ATOM 593 O O . LYS A 1 79 ? 1.246 3.751 19.723 1.00 79.88 79 LYS A O 1
ATOM 598 N N . GLY A 1 80 ? 3.080 5.047 19.842 1.00 83.06 80 GLY A N 1
ATOM 599 C CA . GLY A 1 80 ? 2.650 5.860 20.979 1.00 83.06 80 GLY A CA 1
ATOM 600 C C . GLY A 1 80 ? 1.409 6.701 20.673 1.00 83.06 80 GLY A C 1
ATOM 601 O O . GLY A 1 80 ? 0.466 6.715 21.465 1.00 83.06 80 GLY A O 1
ATOM 602 N N . LEU A 1 81 ? 1.365 7.347 19.508 1.00 83.00 81 LEU A N 1
ATOM 603 C CA . LEU A 1 81 ? 0.225 8.141 19.050 1.00 83.00 81 LEU A CA 1
ATOM 604 C C . LEU A 1 81 ? -1.027 7.284 18.871 1.00 83.00 81 LEU A C 1
ATOM 606 O O . LEU A 1 81 ? -2.085 7.652 19.376 1.00 83.00 81 LEU A O 1
ATOM 610 N N . VAL A 1 82 ? -0.908 6.112 18.240 1.00 77.94 82 VAL A N 1
ATOM 611 C CA . VAL A 1 82 ? -2.053 5.203 18.067 1.00 77.94 82 VAL A CA 1
ATOM 612 C C . VAL A 1 82 ? -2.552 4.659 19.407 1.00 77.94 82 VAL A C 1
ATOM 614 O O . VAL A 1 82 ? -3.761 4.586 19.611 1.00 77.94 82 VAL A O 1
ATOM 617 N N . LYS A 1 83 ? -1.660 4.379 20.368 1.00 78.88 83 LYS A N 1
ATOM 618 C CA . LYS A 1 83 ? -2.055 4.005 21.740 1.00 78.88 83 LYS A CA 1
ATOM 619 C C . LYS A 1 83 ? -2.787 5.124 22.489 1.00 78.88 83 LYS A C 1
ATOM 621 O O . LYS A 1 83 ? -3.642 4.835 23.320 1.00 78.88 83 LYS A O 1
ATOM 626 N N . LYS A 1 84 ? -2.459 6.392 22.218 1.00 80.88 84 LYS A N 1
ATOM 627 C CA . LYS A 1 84 ? -3.108 7.563 22.837 1.00 80.88 84 LYS A CA 1
ATOM 628 C C . LYS A 1 84 ? -4.508 7.838 22.278 1.00 80.88 84 LYS A C 1
ATOM 630 O O . LYS A 1 84 ? -5.240 8.626 22.879 1.00 80.88 84 LYS A O 1
ATOM 635 N N . VAL A 1 85 ? -4.899 7.210 21.164 1.00 77.38 85 VAL A N 1
ATOM 636 C CA . VAL A 1 85 ? -6.243 7.358 20.591 1.00 77.38 85 VAL A CA 1
ATOM 637 C C . VAL A 1 85 ? -7.276 6.800 21.571 1.00 77.38 85 VAL A C 1
ATOM 639 O O . VAL A 1 85 ? -7.498 5.593 21.665 1.00 77.38 85 VAL A O 1
ATOM 642 N N . LYS A 1 86 ? -7.944 7.700 22.297 1.00 66.56 86 LYS A N 1
ATOM 643 C CA . LYS A 1 86 ? -9.099 7.373 23.136 1.00 66.56 86 LYS A CA 1
ATOM 644 C C . LYS A 1 86 ? -10.330 7.242 22.246 1.00 66.56 86 LYS A C 1
ATOM 646 O O . LYS A 1 86 ? -11.008 8.224 21.960 1.00 66.56 86 LYS A O 1
ATOM 651 N N . SER A 1 87 ? -10.602 6.026 21.788 1.00 69.06 87 SER A N 1
ATOM 652 C CA . SER A 1 87 ? -11.848 5.707 21.094 1.00 69.06 87 SER A CA 1
ATOM 653 C C . SER A 1 87 ? -12.827 5.025 22.043 1.00 69.06 87 SER A C 1
ATOM 655 O O . SER A 1 87 ? -12.448 4.120 22.777 1.00 69.06 87 SER A O 1
ATOM 657 N N . ALA A 1 88 ? -14.095 5.433 21.987 1.00 66.62 88 ALA A N 1
ATOM 658 C CA . ALA A 1 88 ? -15.168 4.829 22.776 1.00 66.62 88 ALA A CA 1
ATOM 659 C C . ALA A 1 88 ? -15.641 3.464 22.229 1.00 66.62 88 ALA A C 1
ATOM 661 O O . ALA A 1 88 ? -16.353 2.755 22.928 1.00 66.62 88 ALA A O 1
ATOM 662 N N . SER A 1 89 ? -15.285 3.104 20.987 1.00 81.62 89 SER A N 1
ATOM 663 C CA . SER A 1 89 ? -15.698 1.842 20.352 1.00 81.62 89 SER A CA 1
ATOM 664 C C . SER A 1 89 ? -14.635 1.259 19.414 1.00 81.62 89 SER A C 1
ATOM 666 O O . SER A 1 89 ? -13.741 1.975 18.938 1.00 81.62 89 SER A O 1
ATOM 668 N N . ILE A 1 90 ? -14.747 -0.046 19.132 1.00 83.12 90 ILE A N 1
ATOM 669 C CA . ILE A 1 90 ? -13.835 -0.800 18.253 1.00 83.12 90 ILE A CA 1
ATOM 670 C C . ILE A 1 90 ? -13.902 -0.270 16.816 1.00 83.12 90 ILE A C 1
ATOM 672 O O . ILE A 1 90 ? -12.866 -0.049 16.190 1.00 83.12 90 ILE A O 1
ATOM 676 N N . GLY A 1 91 ? -15.102 -0.020 16.293 1.00 86.31 91 GLY A N 1
ATOM 677 C CA . GLY A 1 91 ? -15.316 0.511 14.950 1.00 86.31 91 GLY A CA 1
ATOM 678 C C . GLY A 1 91 ? -14.723 1.905 14.780 1.00 86.31 91 GLY A C 1
ATOM 679 O O . GLY A 1 91 ? -14.012 2.158 13.811 1.00 86.31 91 GLY A O 1
ATOM 680 N N . ARG A 1 92 ? -14.916 2.806 15.748 1.00 86.81 92 ARG A N 1
ATOM 681 C CA . ARG A 1 92 ? -14.279 4.134 15.715 1.00 86.81 92 ARG A CA 1
ATOM 682 C C . ARG A 1 92 ? -12.756 4.041 15.789 1.00 86.81 92 ARG A C 1
ATOM 684 O O . ARG A 1 92 ? -12.083 4.738 15.039 1.00 86.81 92 ARG A O 1
ATOM 691 N N . PHE A 1 93 ? -12.216 3.138 16.610 1.00 88.19 93 PHE A N 1
ATOM 692 C CA . PHE A 1 93 ? -10.771 2.923 16.714 1.00 88.19 93 PHE A CA 1
ATOM 693 C C . PHE A 1 93 ? -10.176 2.442 15.385 1.00 88.19 93 PHE A C 1
ATOM 695 O O . PHE A 1 93 ? -9.222 3.029 14.876 1.00 88.19 93 PHE A O 1
ATOM 702 N N . LEU A 1 94 ? -10.784 1.416 14.785 1.00 89.88 94 LEU A N 1
ATOM 703 C CA . LEU A 1 94 ? -10.373 0.883 13.489 1.00 89.88 94 LEU A CA 1
ATOM 704 C C . LEU A 1 94 ? -10.529 1.915 12.364 1.00 89.88 94 LEU A C 1
ATOM 706 O O . LEU A 1 94 ? -9.696 1.959 11.464 1.00 89.88 94 LEU A O 1
ATOM 710 N N . PHE A 1 95 ? -11.553 2.769 12.410 1.00 92.19 95 PHE A N 1
ATOM 711 C CA . PHE A 1 95 ? -11.713 3.858 11.447 1.00 92.19 95 PHE A CA 1
ATOM 712 C C . PHE A 1 95 ? -10.616 4.921 11.587 1.00 92.19 95 PHE A C 1
ATOM 714 O O . PHE A 1 95 ? -10.004 5.300 10.590 1.00 92.19 95 PHE A O 1
ATOM 721 N N . THR A 1 96 ? -10.313 5.368 12.810 1.00 90.50 96 THR A N 1
ATOM 722 C CA . THR A 1 96 ? -9.203 6.302 13.051 1.00 90.50 96 THR A CA 1
ATOM 723 C C . THR A 1 96 ? -7.880 5.708 12.578 1.00 90.50 96 THR A C 1
ATOM 725 O O . THR A 1 96 ? -7.091 6.397 11.932 1.00 90.50 96 THR A O 1
ATOM 728 N N . TYR A 1 97 ? -7.663 4.416 12.832 1.00 90.19 97 TYR A N 1
ATOM 729 C CA . TYR A 1 97 ? -6.495 3.713 12.323 1.00 90.19 97 TYR A CA 1
ATOM 730 C C . TYR A 1 97 ? -6.465 3.647 10.786 1.00 90.19 97 TYR A C 1
ATOM 732 O O . TYR A 1 97 ? -5.408 3.886 10.210 1.00 90.19 97 TYR A O 1
ATOM 740 N N . LEU A 1 98 ? -7.596 3.399 10.111 1.00 93.31 98 LEU A N 1
ATOM 741 C CA . LEU A 1 98 ? -7.689 3.415 8.643 1.00 93.31 98 LEU A CA 1
ATOM 742 C C . LEU A 1 98 ? -7.237 4.761 8.065 1.00 93.31 98 LEU A C 1
ATOM 744 O O . LEU A 1 98 ? -6.376 4.795 7.188 1.00 93.31 98 LEU A O 1
ATOM 748 N N . VAL A 1 99 ? -7.791 5.863 8.586 1.00 93.75 99 VAL A N 1
ATOM 749 C CA . VAL A 1 99 ? -7.458 7.232 8.156 1.00 93.75 99 VAL A CA 1
ATOM 750 C C . VAL A 1 99 ? -5.970 7.501 8.360 1.00 93.75 99 VAL A C 1
ATOM 752 O O . VAL A 1 99 ? -5.284 7.969 7.448 1.00 93.75 99 VAL A O 1
ATOM 755 N N . PHE A 1 100 ? -5.459 7.171 9.547 1.00 91.12 100 PHE A N 1
ATOM 756 C CA . PHE A 1 100 ? -4.050 7.327 9.884 1.00 91.12 100 PHE A CA 1
ATOM 757 C C . PHE A 1 100 ? -3.151 6.532 8.928 1.00 91.12 100 PHE A C 1
ATOM 759 O O . PHE A 1 100 ? -2.174 7.058 8.387 1.00 91.12 100 PHE A O 1
ATOM 766 N N . ARG A 1 101 ? -3.500 5.268 8.679 1.00 90.62 101 ARG A N 1
ATOM 767 C CA . ARG A 1 101 ? -2.703 4.364 7.855 1.00 90.62 101 ARG A CA 1
ATOM 768 C C . ARG A 1 101 ? -2.691 4.776 6.389 1.00 90.62 101 ARG A C 1
ATOM 770 O O . ARG A 1 101 ? -1.633 4.768 5.766 1.00 90.62 101 ARG A O 1
ATOM 777 N N . GLN A 1 102 ? -3.837 5.188 5.858 1.00 94.62 102 GLN A N 1
ATOM 778 C CA . GLN A 1 102 ? -3.946 5.668 4.486 1.00 94.62 102 GLN A CA 1
ATOM 779 C C . GLN A 1 102 ? -3.171 6.973 4.278 1.00 94.62 102 GLN A C 1
ATOM 781 O O . GLN A 1 102 ? -2.438 7.097 3.301 1.00 94.62 102 GLN A O 1
ATOM 786 N N . SER A 1 103 ? -3.251 7.903 5.234 1.00 92.44 103 SER A N 1
ATOM 787 C CA . SER A 1 103 ? -2.548 9.192 5.163 1.00 92.44 103 SER A CA 1
ATOM 788 C C . SER A 1 103 ? -1.029 9.033 5.259 1.00 92.44 103 SER A C 1
ATOM 790 O O . SER A 1 103 ? -0.291 9.618 4.472 1.00 92.44 103 SER A O 1
ATOM 792 N N . THR A 1 104 ? -0.547 8.206 6.192 1.00 89.94 104 THR A N 1
ATOM 793 C CA . THR A 1 104 ? 0.894 7.929 6.339 1.00 89.94 104 THR A CA 1
ATOM 794 C C . THR A 1 104 ? 1.461 7.197 5.127 1.00 89.94 104 THR A C 1
ATOM 796 O O . THR A 1 104 ? 2.552 7.521 4.665 1.00 89.94 104 THR A O 1
ATOM 799 N N . THR A 1 105 ? 0.709 6.259 4.551 1.00 90.69 105 THR A N 1
ATOM 800 C CA . THR A 1 105 ? 1.148 5.554 3.340 1.00 90.69 105 THR A CA 1
ATOM 801 C C . THR A 1 105 ? 1.141 6.479 2.115 1.00 90.69 105 THR A C 1
ATOM 803 O O . THR A 1 105 ? 2.068 6.414 1.315 1.00 90.69 105 THR A O 1
ATOM 806 N N . ALA A 1 106 ? 0.181 7.405 2.006 1.00 91.00 106 ALA A N 1
ATOM 807 C CA . ALA A 1 106 ? 0.127 8.389 0.918 1.00 91.00 106 ALA A CA 1
ATOM 808 C C . ALA A 1 106 ? 1.368 9.290 0.834 1.00 91.00 106 ALA A C 1
ATOM 810 O O . ALA A 1 106 ? 1.780 9.673 -0.258 1.00 91.00 106 ALA A O 1
ATOM 811 N N . VAL A 1 107 ? 2.008 9.582 1.969 1.00 87.56 107 VAL A N 1
ATOM 812 C CA . VAL A 1 107 ? 3.272 10.340 2.012 1.00 87.56 107 VAL A CA 1
ATOM 813 C C . VAL A 1 107 ? 4.523 9.453 1.914 1.00 87.56 107 VAL A C 1
ATOM 815 O O . VAL A 1 107 ? 5.635 9.938 2.099 1.00 87.56 107 VAL A O 1
ATOM 818 N N . GLY A 1 108 ? 4.366 8.159 1.619 1.00 84.25 108 GLY A N 1
ATOM 819 C CA . GLY A 1 108 ? 5.471 7.213 1.423 1.00 84.25 108 GLY A CA 1
ATOM 820 C C . GLY A 1 108 ? 5.912 6.461 2.675 1.00 84.25 108 GLY A C 1
ATOM 821 O O . GLY A 1 108 ? 6.841 5.661 2.618 1.00 84.25 108 GLY A O 1
ATOM 822 N N . LEU A 1 109 ? 5.238 6.649 3.810 1.00 83.69 109 LEU A N 1
ATOM 823 C CA . LEU A 1 109 ? 5.597 6.010 5.078 1.00 83.69 109 LEU A CA 1
ATOM 824 C C . LEU A 1 109 ? 4.884 4.658 5.269 1.00 83.69 109 LEU A C 1
ATOM 826 O O . LEU A 1 109 ? 4.407 4.309 6.355 1.00 83.69 109 LEU A O 1
ATOM 830 N N . ALA A 1 110 ? 4.809 3.868 4.195 1.00 80.25 110 ALA A N 1
ATOM 831 C CA . ALA A 1 110 ? 4.187 2.545 4.198 1.00 80.25 110 ALA A CA 1
ATOM 832 C C . ALA A 1 110 ? 4.864 1.589 5.200 1.00 80.25 110 ALA A C 1
ATOM 834 O O . ALA A 1 110 ? 4.205 0.741 5.799 1.00 80.25 110 ALA A O 1
ATOM 835 N N . SER A 1 111 ? 6.153 1.772 5.468 1.00 71.50 111 SER A N 1
ATOM 836 C CA . SER A 1 111 ? 6.951 0.967 6.395 1.00 71.50 111 SER A CA 1
ATOM 837 C C . SER A 1 111 ? 6.630 1.174 7.884 1.00 71.50 111 SER A C 1
ATOM 839 O O . SER A 1 111 ? 7.072 0.383 8.713 1.00 71.50 111 SER A O 1
ATOM 841 N N . LEU A 1 112 ? 5.833 2.190 8.243 1.00 66.19 112 LEU A N 1
ATOM 842 C CA . LEU A 1 112 ? 5.441 2.477 9.633 1.00 66.19 112 LEU A CA 1
ATOM 843 C C . LEU A 1 112 ? 4.378 1.531 10.215 1.00 66.19 112 LEU A C 1
ATOM 845 O O . LEU A 1 112 ? 4.009 1.667 11.380 1.00 66.19 112 LEU A O 1
ATOM 849 N N . GLY A 1 113 ? 3.852 0.599 9.422 1.00 64.25 113 GLY A N 1
ATOM 850 C CA . GLY A 1 113 ? 2.810 -0.330 9.853 1.00 64.25 113 GLY A CA 1
ATOM 851 C C . GLY A 1 113 ? 2.991 -1.724 9.265 1.00 64.25 113 GLY A C 1
ATOM 852 O O . GLY A 1 113 ? 4.110 -2.152 8.992 1.00 64.25 113 GLY A O 1
ATOM 853 N N . GLY A 1 114 ? 1.894 -2.462 9.101 1.00 69.38 114 GLY A N 1
ATOM 854 C CA . GLY A 1 114 ? 1.932 -3.859 8.677 1.00 69.38 114 GLY A CA 1
ATOM 855 C C . GLY A 1 114 ? 1.484 -4.832 9.766 1.00 69.38 114 GLY A C 1
ATOM 856 O O . GLY A 1 114 ? 1.521 -4.544 10.972 1.00 69.38 114 GLY A O 1
ATOM 857 N N . HIS A 1 115 ? 1.123 -6.043 9.335 1.00 70.62 115 HIS A N 1
ATOM 858 C CA . HIS A 1 115 ? 0.579 -7.095 10.203 1.00 70.62 115 HIS A CA 1
ATOM 859 C C . HIS A 1 115 ? 1.455 -7.411 11.418 1.00 70.62 115 HIS A C 1
ATOM 861 O O . HIS A 1 115 ? 0.954 -7.556 12.534 1.00 70.62 115 HIS A O 1
ATOM 867 N N . ALA A 1 116 ? 2.769 -7.507 11.216 1.00 66.19 116 ALA A N 1
ATOM 868 C CA . ALA A 1 116 ? 3.712 -7.846 12.279 1.00 66.19 116 ALA A CA 1
ATOM 869 C C . ALA A 1 116 ? 4.016 -6.665 13.215 1.00 66.19 116 ALA A C 1
ATOM 871 O O . ALA A 1 116 ? 4.257 -6.876 14.400 1.00 66.19 116 ALA A O 1
ATOM 872 N N . GLN A 1 117 ? 3.995 -5.434 12.696 1.00 73.12 117 GLN A N 1
ATOM 873 C CA . GLN A 1 117 ? 4.511 -4.259 13.404 1.00 73.12 117 GLN A CA 1
ATOM 874 C C . GLN A 1 117 ? 3.428 -3.461 14.133 1.00 73.12 117 GLN A C 1
ATOM 876 O O . GLN A 1 117 ? 3.716 -2.833 15.151 1.00 73.12 117 GLN A O 1
ATOM 881 N N . MET A 1 118 ? 2.190 -3.494 13.629 1.00 76.25 118 MET A N 1
ATOM 882 C CA . MET A 1 118 ? 1.097 -2.668 14.143 1.00 76.25 118 MET A CA 1
ATOM 883 C C . MET A 1 118 ? -0.159 -3.475 14.455 1.00 76.25 118 MET A C 1
ATOM 885 O O . MET A 1 118 ? -0.762 -3.277 15.510 1.00 76.25 118 MET A O 1
ATOM 889 N N . VAL A 1 119 ? -0.531 -4.426 13.588 1.00 78.62 119 VAL A N 1
ATOM 890 C CA . VAL A 1 119 ? -1.738 -5.238 13.808 1.00 78.62 119 VAL A CA 1
ATOM 891 C C . VAL A 1 119 ? -1.583 -6.087 15.063 1.00 78.62 119 VAL A C 1
ATOM 893 O O . VAL A 1 119 ? -2.305 -5.876 16.034 1.00 78.62 119 VAL A O 1
ATOM 896 N N . ARG A 1 120 ? -0.601 -6.990 15.095 1.00 78.69 120 ARG A N 1
ATOM 897 C CA . ARG A 1 120 ? -0.406 -7.908 16.229 1.00 78.69 120 ARG A CA 1
ATOM 898 C C . ARG A 1 120 ? -0.059 -7.217 17.559 1.00 78.69 120 ARG A C 1
ATOM 900 O O . ARG A 1 120 ? -0.709 -7.545 18.545 1.00 78.69 120 ARG A O 1
ATOM 907 N N . PRO A 1 121 ? 0.914 -6.289 17.640 1.00 78.50 121 PRO A N 1
ATOM 908 C CA . PRO A 1 121 ? 1.345 -5.751 18.933 1.00 78.50 121 PRO A CA 1
ATOM 909 C C . PRO A 1 121 ? 0.513 -4.568 19.452 1.00 78.50 121 PRO A C 1
ATOM 911 O O . PRO A 1 121 ? 0.674 -4.203 2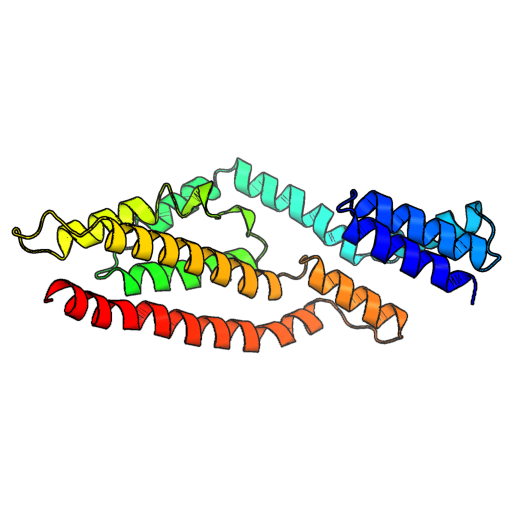0.614 1.00 78.50 121 PRO A O 1
ATOM 914 N N . ILE A 1 122 ? -0.335 -3.930 18.630 1.00 81.38 122 ILE A N 1
ATOM 915 C CA . ILE A 1 122 ? -1.093 -2.728 19.037 1.00 81.38 122 ILE A CA 1
ATOM 916 C C . ILE A 1 122 ? -2.580 -2.891 18.785 1.00 81.38 122 ILE A C 1
ATOM 918 O O . ILE A 1 122 ? -3.359 -2.820 19.731 1.00 81.38 122 ILE A O 1
ATOM 922 N N . LEU A 1 123 ? -2.987 -3.128 17.537 1.00 83.88 123 LEU A N 1
ATOM 923 C CA . LEU A 1 123 ? -4.412 -3.191 17.208 1.00 83.88 123 LEU A CA 1
ATOM 924 C C . LEU A 1 123 ? -5.094 -4.349 17.928 1.00 83.88 123 LEU A C 1
ATOM 926 O O . LEU A 1 123 ? -6.141 -4.141 18.524 1.00 83.88 123 LEU A O 1
ATOM 930 N N . VAL A 1 124 ? -4.498 -5.544 17.924 1.00 82.81 124 VAL A N 1
ATOM 931 C CA . VAL A 1 124 ? -5.059 -6.712 18.619 1.00 82.81 124 VAL A CA 1
ATOM 932 C C . VAL A 1 124 ? -5.221 -6.472 20.127 1.00 82.81 124 VAL A C 1
ATOM 934 O O . VAL A 1 124 ? -6.356 -6.580 20.591 1.00 82.81 124 VAL A O 1
ATOM 937 N N . PRO A 1 125 ? -4.182 -6.092 20.899 1.00 81.44 125 PRO A N 1
ATOM 938 C CA . PRO A 1 125 ? -4.354 -5.855 22.332 1.00 81.44 125 PRO A CA 1
ATOM 939 C C . PRO A 1 125 ? -5.285 -4.675 22.645 1.00 81.44 125 PRO A C 1
ATOM 941 O O . PRO A 1 125 ? -5.981 -4.715 23.656 1.00 81.44 125 PRO A O 1
ATOM 944 N N . MET A 1 126 ? -5.358 -3.645 21.790 1.00 81.56 126 MET A N 1
ATOM 945 C CA . MET A 1 126 ? -6.327 -2.552 21.964 1.00 81.56 126 MET A CA 1
ATOM 946 C C . MET A 1 126 ? -7.765 -2.986 21.680 1.00 81.56 126 MET A C 1
ATOM 948 O O . MET A 1 126 ? -8.685 -2.584 22.384 1.00 81.56 126 MET A O 1
ATOM 952 N N . ILE A 1 127 ? -7.986 -3.824 20.670 1.00 79.50 127 ILE A N 1
ATOM 953 C CA . ILE A 1 127 ? -9.309 -4.401 20.427 1.00 79.50 127 ILE A CA 1
ATOM 954 C C . ILE A 1 127 ? -9.714 -5.265 21.625 1.00 79.50 127 ILE A C 1
ATOM 956 O O . ILE A 1 127 ? -10.832 -5.144 22.110 1.00 79.50 127 ILE A O 1
ATOM 960 N N . GLU A 1 128 ? -8.797 -6.078 22.153 1.00 77.94 128 GLU A N 1
ATOM 961 C CA . GLU A 1 128 ? -9.031 -6.886 23.354 1.00 77.94 128 GLU A CA 1
ATOM 962 C C . GLU A 1 128 ? -9.306 -6.036 24.606 1.00 77.94 128 GLU A C 1
ATOM 964 O O . GLU A 1 128 ? -10.152 -6.416 25.417 1.00 77.94 128 GLU A O 1
ATOM 969 N N . SER A 1 129 ? -8.665 -4.873 24.770 1.00 77.75 129 SER A N 1
ATOM 970 C CA . SER A 1 129 ? -8.942 -3.974 25.900 1.00 77.75 129 SER A CA 1
ATOM 971 C C . SER A 1 129 ? -10.295 -3.263 25.781 1.00 77.75 129 SER A C 1
ATOM 973 O O . SER A 1 129 ? -10.994 -3.120 26.787 1.00 77.75 129 SER A O 1
ATOM 975 N N . LEU A 1 130 ? -10.689 -2.870 24.564 1.00 75.19 130 LEU A N 1
ATOM 976 C CA . LEU A 1 130 ? -11.992 -2.264 24.269 1.00 75.19 130 LEU A CA 1
ATOM 977 C C . LEU A 1 130 ? -13.149 -3.262 24.410 1.00 75.19 130 LEU A C 1
ATOM 979 O O . LEU A 1 130 ? -14.234 -2.869 24.838 1.00 75.19 130 LEU A O 1
ATOM 983 N N . LEU A 1 131 ? -12.913 -4.543 24.100 1.00 72.44 131 LEU A N 1
ATOM 984 C CA . LEU A 1 131 ? -13.855 -5.636 24.367 1.00 72.44 131 LEU A CA 1
ATOM 985 C C . LEU A 1 131 ? -14.131 -5.759 25.871 1.00 72.44 131 LEU A C 1
ATOM 987 O O . LEU A 1 131 ? -15.281 -5.663 26.288 1.00 72.44 131 LEU A O 1
ATOM 991 N N . LYS A 1 132 ? -13.069 -5.848 26.685 1.00 69.69 132 LYS A N 1
ATOM 992 C CA . LYS A 1 132 ? -13.174 -5.951 28.152 1.00 69.69 132 LYS A CA 1
ATOM 993 C C . LYS A 1 132 ? -13.878 -4.759 28.811 1.00 69.69 132 LYS A C 1
ATOM 995 O O . LYS A 1 132 ? -14.486 -4.931 29.852 1.00 69.69 132 LYS A O 1
ATOM 1000 N N . HIS A 1 133 ? -13.772 -3.558 28.238 1.00 65.62 133 HIS A N 1
ATOM 1001 C CA . HIS A 1 133 ? -14.441 -2.358 28.765 1.00 65.62 133 HIS A CA 1
ATOM 1002 C C . HIS A 1 133 ? -15.887 -2.191 28.280 1.00 65.62 133 HIS A C 1
ATOM 1004 O O . HIS A 1 133 ? -16.657 -1.480 28.920 1.00 65.62 133 HIS A O 1
ATOM 1010 N N . SER A 1 134 ? -16.251 -2.784 27.137 1.00 61.41 134 SER A N 1
ATOM 1011 C CA . SER A 1 134 ? -17.623 -2.711 26.611 1.00 61.41 134 SER A CA 1
ATOM 1012 C C . SER A 1 134 ? -18.564 -3.712 27.279 1.00 61.41 134 SER A C 1
ATOM 1014 O O . SER A 1 134 ? -19.774 -3.493 27.295 1.00 61.41 134 SER A O 1
ATOM 1016 N N . GLU A 1 135 ? -18.031 -4.802 27.824 1.00 57.88 135 GLU A N 1
ATOM 1017 C CA . GLU A 1 135 ? -18.809 -5.831 28.504 1.00 57.88 135 GLU A CA 1
ATOM 1018 C C . GLU A 1 135 ? -18.871 -5.539 30.008 1.00 57.88 135 GLU A C 1
ATOM 1020 O O . GLU A 1 135 ? -17.872 -5.603 30.718 1.00 57.88 135 GLU A O 1
ATOM 1025 N N . LYS A 1 136 ? -20.073 -5.211 30.499 1.00 47.53 136 LYS A N 1
ATOM 1026 C CA . LYS A 1 136 ? -20.415 -5.342 31.919 1.00 47.53 136 LYS A CA 1
ATOM 1027 C C . LYS A 1 136 ? -20.304 -6.825 32.297 1.00 47.53 136 LYS A C 1
ATOM 1029 O O . LYS A 1 136 ? -21.167 -7.606 31.915 1.00 47.53 136 LYS A O 1
ATOM 1034 N N . ASP A 1 137 ? -19.230 -7.164 32.994 1.00 42.66 137 ASP A N 1
ATOM 1035 C CA . ASP A 1 137 ? -19.034 -8.237 33.980 1.00 42.66 137 ASP A CA 1
ATOM 1036 C C . ASP A 1 137 ? -19.502 -9.691 33.748 1.00 42.66 137 ASP A C 1
ATOM 1038 O O . ASP A 1 137 ? -19.166 -10.499 34.604 1.00 42.66 137 ASP A O 1
ATOM 1042 N N . ASP A 1 138 ? -20.167 -10.111 32.658 1.00 43.28 138 ASP A N 1
ATOM 1043 C CA . ASP A 1 138 ? -20.748 -11.479 32.668 1.00 43.28 138 ASP A CA 1
ATOM 1044 C C . ASP A 1 138 ? -20.711 -12.329 31.384 1.00 43.28 138 ASP A C 1
ATOM 1046 O O . ASP A 1 138 ? -21.480 -13.277 31.245 1.00 43.28 138 ASP A O 1
ATOM 1050 N N . VAL A 1 139 ? -19.789 -12.080 30.446 1.00 46.56 139 VAL A N 1
ATOM 1051 C CA . VAL A 1 139 ? -19.530 -13.044 29.351 1.00 46.56 139 VAL A CA 1
ATOM 1052 C C . VAL A 1 139 ? -18.035 -13.124 29.040 1.00 46.56 139 VAL A C 1
ATOM 1054 O O . VAL A 1 139 ? -17.553 -12.676 28.005 1.00 46.56 139 VAL A O 1
ATOM 1057 N N . LEU A 1 140 ? -17.265 -13.730 29.949 1.00 46.16 140 LEU A N 1
ATOM 1058 C CA . LEU A 1 140 ? -15.817 -13.927 29.773 1.00 46.16 140 LEU A CA 1
ATOM 1059 C C . LEU A 1 140 ? -15.450 -14.870 28.601 1.00 46.16 140 LEU A C 1
ATOM 1061 O O . LEU A 1 140 ? -14.281 -14.946 28.218 1.00 46.16 140 LEU A O 1
ATOM 1065 N N . ASP A 1 141 ? -16.438 -15.537 27.998 1.00 49.00 141 ASP A N 1
ATOM 1066 C CA . ASP A 1 141 ? -16.287 -16.472 26.881 1.00 49.00 141 ASP A CA 1
ATOM 1067 C C . ASP A 1 141 ? -16.827 -15.899 25.561 1.00 49.00 141 ASP A C 1
ATOM 1069 O O . ASP A 1 141 ? -17.687 -16.463 24.879 1.00 49.00 141 ASP A O 1
ATOM 1073 N N . LEU A 1 142 ? -16.258 -14.777 25.117 1.00 56.09 142 LEU A N 1
ATOM 1074 C CA . LEU A 1 142 ? -16.283 -14.461 23.690 1.00 56.09 142 LEU A CA 1
ATOM 1075 C C . LEU A 1 142 ? -15.640 -15.629 22.931 1.00 56.09 142 LEU A C 1
ATOM 1077 O O . LEU A 1 142 ? -14.412 -15.781 22.958 1.00 56.09 142 LEU A O 1
ATOM 1081 N N . LYS A 1 143 ? -16.470 -16.437 22.247 1.00 60.59 143 LYS A N 1
ATOM 1082 C CA . LYS A 1 143 ? -16.047 -17.529 21.350 1.00 60.59 143 LYS A CA 1
ATOM 1083 C C . LYS A 1 143 ? -14.785 -17.101 20.603 1.00 60.59 143 LYS A C 1
ATOM 1085 O O . LYS A 1 143 ? -14.796 -16.053 19.957 1.00 60.59 143 LYS A O 1
ATOM 1090 N N . TYR A 1 144 ? -13.740 -17.933 20.619 1.00 64.25 144 TYR A N 1
ATOM 1091 C CA . TYR A 1 144 ? -12.486 -17.725 19.869 1.00 64.25 144 TYR A CA 1
ATOM 1092 C C . TYR A 1 144 ? -12.720 -17.171 18.447 1.00 64.25 144 TYR A C 1
ATOM 1094 O O . TYR A 1 144 ? -12.028 -16.259 17.999 1.00 64.25 144 TYR A O 1
ATOM 1102 N N . SER A 1 145 ? -13.793 -17.626 17.790 1.00 68.44 145 SER A N 1
ATOM 1103 C CA . SER A 1 145 ? -14.245 -17.151 16.478 1.00 68.44 145 SER A CA 1
ATOM 1104 C C . SER A 1 145 ? -14.474 -15.630 16.370 1.00 68.44 145 SER A C 1
ATOM 1106 O O . SER A 1 145 ? -14.176 -15.045 15.330 1.00 68.44 145 SER A O 1
ATOM 1108 N N . VAL A 1 146 ? -14.987 -14.955 17.405 1.00 71.69 146 VAL A N 1
ATOM 1109 C CA . VAL A 1 146 ? -15.235 -13.499 17.385 1.00 71.69 146 VAL A CA 1
ATOM 1110 C C . VAL A 1 146 ? -13.922 -12.722 17.481 1.00 71.69 146 VAL A C 1
ATOM 1112 O O . VAL A 1 146 ? -13.716 -11.768 16.726 1.00 71.69 146 VAL A O 1
ATOM 1115 N N . LYS A 1 147 ? -12.997 -13.172 18.339 1.00 73.06 147 LYS A N 1
ATOM 1116 C CA . LYS A 1 147 ? -11.653 -12.587 18.462 1.00 73.06 147 LYS A CA 1
ATOM 1117 C C . LYS A 1 147 ? -10.882 -12.711 17.149 1.00 73.06 147 LYS A C 1
ATOM 1119 O O . LYS A 1 147 ? -10.310 -11.728 16.681 1.00 73.06 147 LYS A O 1
ATOM 1124 N N . ASP A 1 148 ? -10.936 -13.868 16.497 1.00 79.81 148 ASP A N 1
ATOM 1125 C CA . ASP A 1 148 ? -10.254 -14.068 15.216 1.00 79.81 148 ASP A CA 1
ATOM 1126 C C . ASP A 1 148 ? -10.876 -13.246 14.082 1.00 79.81 148 ASP A C 1
ATOM 1128 O O . ASP A 1 148 ? -10.147 -12.648 13.287 1.00 79.81 148 ASP A O 1
ATOM 1132 N N . LYS A 1 149 ? -12.208 -13.097 14.048 1.00 80.81 149 LYS A N 1
ATOM 1133 C CA . LYS A 1 149 ? -12.884 -12.183 13.107 1.00 80.81 149 LYS A CA 1
ATOM 1134 C C . LYS A 1 149 ? -12.442 -10.733 13.295 1.00 80.81 149 LYS A C 1
ATOM 1136 O O . LYS A 1 149 ? -12.229 -10.025 12.313 1.00 80.81 149 LYS A O 1
ATOM 1141 N N . LEU A 1 150 ? -12.282 -10.288 14.538 1.00 80.56 150 LEU A N 1
ATOM 1142 C CA . LEU A 1 150 ? -11.816 -8.941 14.863 1.00 80.56 150 LEU A CA 1
ATOM 1143 C C . LEU A 1 150 ? -10.353 -8.712 14.470 1.00 80.56 150 LEU A C 1
ATOM 1145 O O . LEU A 1 150 ? -10.029 -7.686 13.871 1.00 80.56 150 LEU A O 1
ATOM 1149 N N . ARG A 1 151 ? -9.480 -9.691 14.724 1.00 83.00 151 ARG A N 1
ATOM 1150 C CA . ARG A 1 151 ? -8.078 -9.672 14.276 1.00 83.00 151 ARG A CA 1
ATOM 1151 C C . ARG A 1 151 ? -7.984 -9.630 12.751 1.00 83.00 151 ARG A C 1
ATOM 1153 O O . ARG A 1 151 ? -7.245 -8.814 12.203 1.00 83.00 151 ARG A O 1
ATOM 1160 N N . ALA A 1 152 ? -8.789 -10.439 12.063 1.00 86.81 152 ALA A N 1
ATOM 1161 C CA . ALA A 1 152 ? -8.889 -10.426 10.607 1.00 86.81 152 ALA A CA 1
ATOM 1162 C C . ALA A 1 152 ? -9.412 -9.079 10.079 1.00 86.81 152 ALA A C 1
ATOM 1164 O O . ALA A 1 152 ? -8.924 -8.570 9.068 1.00 86.81 152 ALA A O 1
ATOM 1165 N N . LYS A 1 153 ? -10.365 -8.452 10.780 1.00 88.25 153 LYS A N 1
ATOM 1166 C CA . LYS A 1 153 ? -10.859 -7.111 10.443 1.00 88.25 153 LYS A CA 1
ATOM 1167 C C . LYS A 1 153 ? -9.757 -6.060 10.592 1.00 88.25 153 LYS A C 1
ATOM 1169 O O . LYS A 1 153 ? -9.587 -5.259 9.681 1.00 88.25 153 LYS A O 1
ATOM 1174 N N . ALA A 1 154 ? -8.979 -6.091 11.675 1.00 88.19 154 ALA A N 1
ATOM 1175 C CA . ALA A 1 154 ? -7.847 -5.186 11.880 1.00 88.19 154 ALA A CA 1
ATOM 1176 C C . ALA A 1 154 ? -6.777 -5.341 10.786 1.00 88.19 154 ALA A C 1
ATOM 1178 O O . ALA A 1 154 ? -6.330 -4.349 10.215 1.00 88.19 154 ALA A O 1
ATOM 1179 N N . ALA A 1 155 ? -6.447 -6.585 10.430 1.00 90.06 155 ALA A N 1
ATOM 1180 C CA . ALA A 1 155 ? -5.573 -6.899 9.302 1.00 90.06 155 ALA A CA 1
ATOM 1181 C C . ALA A 1 155 ? -6.129 -6.351 7.973 1.00 90.06 155 ALA A C 1
ATOM 1183 O O . ALA A 1 155 ? -5.407 -5.760 7.174 1.00 90.06 155 ALA A O 1
ATOM 1184 N N . THR A 1 156 ? -7.436 -6.491 7.748 1.00 91.69 156 THR A N 1
ATOM 1185 C CA . THR A 1 156 ? -8.091 -5.952 6.548 1.00 91.69 156 THR A CA 1
ATOM 1186 C C . THR A 1 156 ? -7.981 -4.430 6.487 1.00 91.69 156 THR A C 1
ATOM 1188 O O . THR A 1 156 ? -7.700 -3.884 5.425 1.00 91.69 156 THR A O 1
ATOM 1191 N N . VAL A 1 157 ? -8.185 -3.741 7.612 1.00 92.38 157 VAL A N 1
ATOM 1192 C CA . VAL A 1 157 ? -8.083 -2.278 7.685 1.00 92.38 157 VAL A CA 1
ATOM 1193 C C . VAL A 1 157 ? -6.667 -1.797 7.363 1.00 92.38 157 VAL A C 1
ATOM 1195 O O . VAL A 1 157 ? -6.529 -0.858 6.582 1.00 92.38 157 VAL A O 1
ATOM 1198 N N . ASP A 1 158 ? -5.632 -2.451 7.902 1.00 91.00 158 ASP A N 1
ATOM 1199 C CA . ASP A 1 158 ? -4.235 -2.126 7.575 1.00 91.00 158 ASP A CA 1
ATOM 1200 C C . ASP A 1 158 ? -3.958 -2.311 6.076 1.00 91.00 158 ASP A C 1
ATOM 1202 O O . ASP A 1 158 ? -3.482 -1.385 5.426 1.00 91.00 158 ASP A O 1
ATOM 1206 N N . ASN A 1 159 ? -4.356 -3.451 5.497 1.00 92.50 159 ASN A N 1
ATOM 1207 C CA . ASN A 1 159 ? -4.160 -3.725 4.068 1.00 92.50 159 ASN A CA 1
ATOM 1208 C C . ASN A 1 159 ? -4.845 -2.696 3.164 1.00 92.50 159 ASN A C 1
ATOM 1210 O O . ASN A 1 159 ? -4.243 -2.222 2.207 1.00 92.50 159 ASN A O 1
ATOM 1214 N N . VAL A 1 160 ? -6.100 -2.351 3.457 1.00 93.12 160 VAL A N 1
ATOM 1215 C CA . VAL A 1 160 ? -6.860 -1.369 2.669 1.00 93.12 160 VAL A CA 1
ATOM 1216 C C . VAL A 1 160 ? -6.227 0.015 2.788 1.00 93.12 160 VAL A C 1
ATOM 1218 O O . VAL A 1 160 ? -6.053 0.690 1.775 1.00 93.12 160 VAL A O 1
ATOM 1221 N N . GLY A 1 161 ? -5.858 0.425 4.006 1.00 92.88 161 GLY A N 1
ATOM 1222 C CA . GLY A 1 161 ? -5.201 1.708 4.240 1.00 92.88 161 GLY A CA 1
ATOM 1223 C C . GLY A 1 161 ? -3.883 1.821 3.477 1.00 92.88 161 GLY A C 1
ATOM 1224 O O . GLY A 1 161 ? -3.643 2.834 2.827 1.00 92.88 161 GLY A O 1
ATOM 1225 N N . VAL A 1 162 ? -3.063 0.767 3.490 1.00 92.69 162 VAL A N 1
ATOM 1226 C CA . VAL A 1 162 ? -1.810 0.719 2.723 1.00 92.69 162 VAL A CA 1
ATOM 1227 C C . VAL A 1 162 ? -2.085 0.748 1.225 1.00 92.69 162 VAL A C 1
ATOM 1229 O O . VAL A 1 162 ? -1.570 1.619 0.540 1.00 92.69 162 VAL A O 1
ATOM 1232 N N . PHE A 1 163 ? -2.936 -0.138 0.710 1.00 92.56 163 PHE A N 1
ATOM 1233 C CA . PHE A 1 163 ? -3.161 -0.261 -0.730 1.00 92.56 163 PHE A CA 1
ATOM 1234 C C . PHE A 1 163 ? -3.630 1.056 -1.365 1.00 92.56 163 PHE A C 1
ATOM 1236 O O . PHE A 1 163 ? -3.021 1.549 -2.310 1.00 92.56 163 PHE A O 1
ATOM 1243 N N . PHE A 1 164 ? -4.679 1.671 -0.810 1.00 93.56 164 PHE A N 1
ATOM 1244 C CA . PHE A 1 164 ? -5.214 2.922 -1.355 1.00 93.56 164 PHE A CA 1
ATOM 1245 C C . PHE A 1 164 ? -4.385 4.153 -0.979 1.00 93.56 164 PHE A C 1
ATOM 1247 O O . PHE A 1 164 ? -4.494 5.180 -1.648 1.00 93.56 164 PHE A O 1
ATOM 1254 N N . GLY A 1 165 ? -3.567 4.074 0.073 1.00 92.88 165 GLY A N 1
ATOM 1255 C CA . GLY A 1 165 ? -2.587 5.108 0.390 1.00 92.88 165 GLY A CA 1
ATOM 1256 C C . GLY A 1 165 ? -1.422 5.101 -0.598 1.00 92.88 165 GLY A C 1
ATOM 1257 O O . GLY A 1 165 ? -1.047 6.152 -1.101 1.00 92.88 165 GLY A O 1
ATOM 1258 N N . GLU A 1 166 ? -0.898 3.928 -0.954 1.00 91.62 166 GLU A N 1
ATOM 1259 C CA . GLU A 1 166 ? 0.214 3.781 -1.901 1.00 91.62 166 GLU A CA 1
ATOM 1260 C C . GLU A 1 166 ? -0.153 4.297 -3.299 1.00 91.62 166 GLU A C 1
ATOM 1262 O O . GLU A 1 166 ? 0.684 4.889 -3.973 1.00 91.62 166 GLU A O 1
ATOM 1267 N N . CYS A 1 167 ? -1.426 4.200 -3.699 1.00 91.06 167 CYS A N 1
ATOM 1268 C CA . CYS A 1 167 ? -1.925 4.823 -4.931 1.00 91.06 167 CYS A CA 1
ATOM 1269 C C . CYS A 1 167 ? -1.752 6.353 -4.982 1.00 91.06 167 CYS A C 1
ATOM 1271 O O . CYS A 1 167 ? -1.849 6.934 -6.062 1.00 91.06 167 CYS A O 1
ATOM 1273 N N . LEU A 1 168 ? -1.535 7.014 -3.841 1.00 92.75 168 LEU A N 1
ATOM 1274 C CA . LEU A 1 168 ? -1.291 8.456 -3.757 1.00 92.75 168 LEU A CA 1
ATOM 1275 C C . LEU A 1 168 ? 0.194 8.808 -3.615 1.00 92.75 168 LEU A C 1
ATOM 1277 O O . LEU A 1 168 ? 0.555 9.983 -3.669 1.00 92.75 168 LEU A O 1
ATOM 1281 N N . PHE A 1 169 ? 1.060 7.813 -3.427 1.00 90.00 169 PHE A N 1
ATOM 1282 C CA . PHE A 1 169 ? 2.479 8.044 -3.224 1.00 90.00 169 PHE A CA 1
ATOM 1283 C C . PHE A 1 169 ? 3.204 8.180 -4.563 1.00 90.00 169 PHE A C 1
ATOM 1285 O O . PHE A 1 169 ? 3.287 7.236 -5.338 1.00 90.00 169 PHE A O 1
ATOM 1292 N N . ILE A 1 170 ? 3.802 9.346 -4.812 1.00 86.75 170 ILE A N 1
ATOM 1293 C CA . ILE A 1 170 ? 4.494 9.677 -6.072 1.00 86.75 170 ILE A CA 1
ATOM 1294 C C . ILE A 1 170 ? 5.600 8.667 -6.426 1.00 86.75 170 ILE A C 1
ATOM 1296 O O . ILE A 1 170 ? 5.821 8.376 -7.599 1.00 86.75 170 ILE A O 1
ATOM 1300 N N . GLY A 1 171 ? 6.293 8.135 -5.415 1.00 82.81 171 GLY A N 1
ATOM 1301 C CA . GLY A 1 171 ? 7.357 7.145 -5.590 1.00 82.81 171 GLY A CA 1
ATOM 1302 C C . GLY A 1 171 ? 6.864 5.700 -5.689 1.00 82.81 171 GLY A C 1
ATOM 1303 O O . GLY A 1 171 ? 7.691 4.791 -5.673 1.00 82.81 171 GLY A O 1
ATOM 1304 N N . ALA A 1 172 ? 5.550 5.457 -5.745 1.00 86.12 172 ALA A N 1
ATOM 1305 C CA . ALA A 1 172 ? 5.018 4.106 -5.848 1.00 86.12 172 ALA A CA 1
ATOM 1306 C C . ALA A 1 172 ? 5.461 3.460 -7.176 1.00 86.12 172 ALA A C 1
ATOM 1308 O O . ALA A 1 172 ? 5.314 4.082 -8.238 1.00 86.12 172 ALA A O 1
ATOM 1309 N N . PRO A 1 173 ? 5.954 2.205 -7.162 1.00 83.25 173 PRO A N 1
ATOM 1310 C CA . PRO A 1 173 ? 6.432 1.530 -8.371 1.00 83.25 173 PRO A CA 1
ATOM 1311 C C . PRO A 1 173 ? 5.392 1.485 -9.499 1.00 83.25 173 PRO A C 1
ATOM 1313 O O . PRO A 1 173 ? 5.732 1.620 -10.672 1.00 83.25 173 PRO A O 1
ATOM 1316 N N . SER A 1 174 ? 4.114 1.341 -9.145 1.00 86.56 174 SER A N 1
ATOM 1317 C CA . SER A 1 174 ? 2.991 1.328 -10.086 1.00 86.56 174 SER A CA 1
ATOM 1318 C C . SER A 1 174 ? 2.808 2.663 -10.815 1.00 86.56 174 SER A C 1
ATOM 1320 O O . SER A 1 174 ? 2.565 2.672 -12.019 1.00 86.56 174 SER A O 1
ATOM 1322 N N . ILE A 1 175 ? 2.972 3.793 -10.124 1.00 89.00 175 ILE A N 1
ATOM 1323 C CA . ILE A 1 175 ? 2.826 5.133 -10.714 1.00 89.00 175 ILE A CA 1
ATOM 1324 C C . ILE A 1 175 ? 3.973 5.417 -11.679 1.00 89.00 175 ILE A C 1
ATOM 1326 O O . ILE A 1 175 ? 3.746 5.923 -12.778 1.00 89.00 175 ILE A O 1
ATOM 1330 N N . LEU A 1 176 ? 5.194 5.042 -11.300 1.00 86.50 176 LEU A N 1
ATOM 1331 C CA . LEU A 1 176 ? 6.369 5.195 -12.156 1.00 86.50 176 LEU A CA 1
ATOM 1332 C C . LEU A 1 176 ? 6.283 4.321 -13.410 1.00 86.50 176 LEU A C 1
ATOM 1334 O O . LEU A 1 176 ? 6.654 4.775 -14.490 1.00 86.50 176 LEU A O 1
ATOM 1338 N N . LEU A 1 177 ? 5.733 3.110 -13.290 1.00 85.88 177 LEU A N 1
ATOM 1339 C CA . LEU A 1 177 ? 5.461 2.246 -14.436 1.00 85.88 177 LEU A CA 1
ATOM 1340 C C . LEU A 1 177 ? 4.461 2.891 -15.407 1.00 85.88 177 LEU A C 1
ATOM 1342 O O . LEU A 1 177 ? 4.729 2.940 -16.606 1.00 85.88 177 LEU A O 1
ATOM 1346 N N . ILE A 1 178 ? 3.339 3.416 -14.899 1.00 89.25 178 ILE A N 1
ATOM 1347 C CA . ILE A 1 178 ? 2.330 4.104 -15.724 1.00 89.25 178 ILE A CA 1
ATOM 1348 C C . ILE A 1 178 ? 2.945 5.325 -16.408 1.00 89.25 178 ILE A C 1
ATOM 1350 O O . ILE A 1 178 ? 2.761 5.513 -17.607 1.00 89.25 178 ILE A O 1
ATOM 1354 N N . LYS A 1 179 ? 3.708 6.133 -15.665 1.00 87.31 179 LYS A N 1
ATOM 1355 C CA . LYS A 1 179 ? 4.414 7.295 -16.211 1.00 87.31 179 LYS A CA 1
ATOM 1356 C C . LYS A 1 179 ? 5.336 6.885 -17.354 1.00 87.31 179 LYS A C 1
ATOM 1358 O O . LYS A 1 179 ? 5.265 7.477 -18.424 1.00 87.31 179 LYS A O 1
ATOM 1363 N N . ASN A 1 180 ? 6.188 5.883 -17.138 1.00 83.94 180 ASN A N 1
ATOM 1364 C CA . ASN A 1 180 ? 7.142 5.439 -18.153 1.00 83.94 180 ASN A CA 1
ATOM 1365 C C . ASN A 1 180 ? 6.422 4.923 -19.401 1.00 83.94 180 ASN A C 1
ATOM 1367 O O . ASN A 1 180 ? 6.818 5.254 -20.512 1.00 83.94 180 ASN A O 1
ATOM 1371 N N . PHE A 1 181 ? 5.321 4.192 -19.223 1.00 87.19 181 PHE A N 1
ATOM 1372 C CA . PHE A 1 181 ? 4.485 3.761 -20.336 1.00 87.19 181 PHE A CA 1
ATOM 1373 C C . PHE A 1 181 ? 3.893 4.944 -21.121 1.00 87.19 181 PHE A C 1
ATOM 1375 O O . PHE A 1 181 ? 3.918 4.930 -22.351 1.00 87.19 181 PHE A O 1
ATOM 1382 N N . LEU A 1 182 ? 3.376 5.970 -20.439 1.00 89.44 182 LEU A N 1
ATOM 1383 C CA . LEU A 1 182 ? 2.823 7.164 -21.086 1.00 89.44 182 LEU A CA 1
ATOM 1384 C C . LEU A 1 182 ? 3.892 7.938 -21.865 1.00 89.44 182 LEU A C 1
ATOM 1386 O O . LEU A 1 182 ? 3.666 8.272 -23.029 1.00 89.44 182 LEU A O 1
ATOM 1390 N N . ASP A 1 183 ? 5.069 8.140 -21.273 1.00 87.31 183 ASP A N 1
ATOM 1391 C CA . ASP A 1 183 ? 6.188 8.812 -21.938 1.00 87.31 183 ASP A CA 1
ATOM 1392 C C . ASP A 1 183 ? 6.650 8.062 -23.190 1.00 87.31 183 ASP A C 1
ATOM 1394 O O . ASP A 1 183 ? 6.838 8.685 -24.234 1.00 87.31 183 ASP A O 1
ATOM 1398 N N . SER A 1 184 ? 6.759 6.729 -23.131 1.00 83.44 184 SER A N 1
ATOM 1399 C CA . SER A 1 184 ? 7.112 5.910 -24.300 1.00 83.44 184 SER A CA 1
ATOM 1400 C C . SER A 1 184 ? 6.099 6.014 -25.447 1.00 83.44 184 SER A C 1
ATOM 1402 O O . SER A 1 184 ? 6.435 5.697 -26.583 1.00 83.44 184 SER A O 1
ATOM 1404 N N . ASN A 1 185 ? 4.872 6.462 -25.172 1.00 87.81 185 ASN A N 1
ATOM 1405 C CA . ASN A 1 185 ? 3.820 6.676 -26.168 1.00 87.81 185 ASN A CA 1
ATOM 1406 C C . ASN A 1 185 ? 3.631 8.164 -26.534 1.00 87.81 185 ASN A C 1
ATOM 1408 O O . ASN A 1 185 ? 2.646 8.511 -27.184 1.00 87.81 185 ASN A O 1
ATOM 1412 N N . GLY A 1 186 ? 4.549 9.048 -26.125 1.00 88.06 186 GLY A N 1
ATOM 1413 C CA . GLY A 1 186 ? 4.515 10.481 -26.440 1.00 88.06 186 GLY A CA 1
ATOM 1414 C C . GLY A 1 186 ? 3.627 11.329 -25.522 1.00 88.06 186 GLY A C 1
ATOM 1415 O O . GLY A 1 186 ? 3.406 12.507 -25.802 1.00 88.06 186 GLY A O 1
ATOM 1416 N N . PHE A 1 187 ? 3.120 10.767 -24.420 1.00 88.69 187 PHE A N 1
ATOM 1417 C CA . PHE A 1 187 ? 2.317 11.490 -23.432 1.00 88.69 187 PHE A CA 1
ATOM 1418 C C . PHE A 1 187 ? 3.167 11.905 -22.231 1.00 88.69 187 PHE A C 1
ATOM 1420 O O . PHE A 1 187 ? 3.265 11.184 -21.239 1.00 88.69 187 PHE A O 1
ATOM 1427 N N . HIS A 1 188 ? 3.722 13.114 -22.289 1.00 83.88 188 HIS A N 1
ATOM 1428 C CA . HIS A 1 188 ? 4.504 13.669 -21.188 1.00 83.88 188 HIS A CA 1
ATOM 1429 C C . HIS A 1 188 ? 3.609 14.097 -20.027 1.00 83.88 188 HIS A C 1
ATOM 1431 O O . HIS A 1 188 ? 2.928 15.119 -20.083 1.00 83.88 188 HIS A O 1
ATOM 1437 N N . SER A 1 189 ? 3.596 13.289 -18.968 1.00 81.81 189 SER A N 1
ATOM 1438 C CA . SER A 1 189 ? 2.840 13.555 -17.744 1.00 81.81 189 SER A CA 1
ATOM 1439 C C . SER A 1 189 ? 3.746 13.441 -16.530 1.00 81.81 189 SER A C 1
ATOM 1441 O O . SER A 1 189 ? 4.364 12.405 -16.287 1.00 81.81 189 SER A O 1
ATOM 1443 N N . GLU A 1 190 ? 3.789 14.493 -15.718 1.00 86.62 190 GLU A N 1
ATOM 1444 C CA . GLU A 1 190 ? 4.450 14.408 -14.421 1.00 86.62 190 GLU A CA 1
ATOM 1445 C C . GLU A 1 190 ? 3.718 13.400 -13.511 1.00 86.62 190 GLU A C 1
ATOM 1447 O O . GLU A 1 190 ? 2.481 13.371 -13.498 1.00 86.62 190 GLU A O 1
ATOM 1452 N N . PRO A 1 191 ? 4.436 12.617 -12.680 1.00 86.44 191 PRO A N 1
ATOM 1453 C CA . PRO A 1 191 ? 3.822 11.660 -11.754 1.00 86.44 191 PRO A CA 1
ATOM 1454 C C . PRO A 1 191 ? 2.724 12.253 -10.861 1.00 86.44 191 PRO A C 1
ATOM 1456 O O . PRO A 1 191 ? 1.761 11.568 -10.520 1.00 86.44 191 PRO A O 1
ATOM 1459 N N . ILE A 1 192 ? 2.831 13.540 -10.510 1.00 88.81 192 ILE A N 1
ATOM 1460 C CA . ILE A 1 192 ? 1.833 14.238 -9.693 1.00 88.81 192 ILE A CA 1
ATOM 1461 C C . ILE A 1 192 ? 0.461 14.308 -10.376 1.00 88.81 192 ILE A C 1
ATOM 1463 O O . ILE A 1 192 ? -0.569 14.223 -9.705 1.00 88.81 192 ILE A O 1
ATOM 1467 N N . HIS A 1 193 ? 0.422 14.402 -11.709 1.00 90.62 193 HIS A N 1
ATOM 1468 C CA . HIS A 1 193 ? -0.831 14.391 -12.459 1.00 90.62 193 HIS A CA 1
ATOM 1469 C C . HIS A 1 193 ? -1.506 13.023 -12.395 1.00 90.62 193 HIS A C 1
ATOM 1471 O O . HIS A 1 193 ? -2.724 12.960 -12.248 1.00 90.62 193 HIS A O 1
ATOM 1477 N N . ILE A 1 194 ? -0.726 11.941 -12.424 1.00 90.88 194 ILE A N 1
ATOM 1478 C CA . ILE A 1 194 ? -1.231 10.569 -12.286 1.00 90.88 194 ILE A CA 1
ATOM 1479 C C . ILE A 1 194 ? -1.778 10.354 -10.867 1.00 90.88 194 ILE A C 1
ATOM 1481 O O . ILE A 1 194 ? -2.914 9.914 -10.701 1.00 90.88 194 ILE A O 1
ATOM 1485 N N . VAL A 1 195 ? -1.016 10.757 -9.842 1.00 91.50 195 VAL A N 1
ATOM 1486 C CA . VAL A 1 195 ? -1.427 10.699 -8.425 1.00 91.50 195 VAL A CA 1
ATOM 1487 C C . VAL A 1 195 ? -2.735 11.449 -8.179 1.00 91.50 195 VAL A C 1
ATOM 1489 O O . VAL A 1 195 ? -3.606 10.957 -7.460 1.00 91.50 195 VAL A O 1
ATOM 1492 N N . LYS A 1 196 ? -2.910 12.626 -8.794 1.00 93.38 196 LYS A N 1
ATOM 1493 C CA . LYS A 1 196 ? -4.122 13.444 -8.638 1.00 93.38 196 LYS A CA 1
ATOM 1494 C C . LYS A 1 196 ? -5.392 12.671 -9.007 1.00 93.38 196 LYS A C 1
ATOM 1496 O O . LYS A 1 196 ? -6.412 12.829 -8.338 1.00 93.38 196 LYS A O 1
ATOM 1501 N N . TRP A 1 197 ? -5.325 11.804 -10.016 1.00 90.50 197 TRP A N 1
ATOM 1502 C CA . TRP A 1 197 ? -6.439 10.939 -10.417 1.00 90.50 197 TRP A CA 1
ATOM 1503 C C . TRP A 1 197 ? -6.678 9.755 -9.470 1.00 90.50 197 TRP A C 1
ATOM 1505 O O . TRP A 1 197 ? -7.768 9.187 -9.471 1.00 90.50 197 TRP A O 1
ATOM 1515 N N . GLY A 1 198 ? -5.714 9.417 -8.611 1.00 91.44 198 GLY A N 1
ATOM 1516 C CA . GLY A 1 198 ? -5.888 8.448 -7.528 1.00 91.44 198 GLY A CA 1
ATOM 1517 C C . GLY A 1 198 ? -6.676 8.993 -6.330 1.00 91.44 198 GLY A C 1
ATOM 1518 O O . GLY A 1 198 ? -7.292 8.212 -5.601 1.00 91.44 198 GLY A O 1
ATOM 1519 N N . ILE A 1 199 ? -6.711 10.320 -6.134 1.00 94.00 199 ILE A N 1
ATOM 1520 C CA . ILE A 1 199 ? -7.355 10.968 -4.973 1.00 94.00 199 ILE A CA 1
ATOM 1521 C C . ILE A 1 199 ? -8.846 10.605 -4.849 1.00 94.00 199 ILE A C 1
ATOM 1523 O O . ILE A 1 199 ? -9.249 10.180 -3.763 1.00 94.00 199 ILE A O 1
ATOM 1527 N N . PRO A 1 200 ? -9.680 10.697 -5.908 1.00 95.00 200 PRO A N 1
ATOM 1528 C CA . PRO A 1 200 ? -11.090 10.319 -5.811 1.00 95.00 200 PRO A CA 1
ATOM 1529 C C . PRO A 1 200 ? -11.278 8.860 -5.385 1.00 95.00 200 PRO A C 1
ATOM 1531 O O . PRO A 1 200 ? -12.088 8.571 -4.507 1.00 95.00 200 PRO A O 1
ATOM 1534 N N . THR A 1 201 ? -10.484 7.944 -5.945 1.00 94.12 20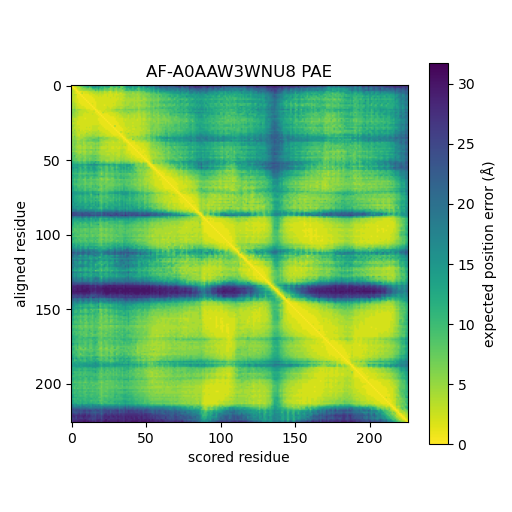1 THR A N 1
ATOM 1535 C CA . THR A 1 201 ? -10.524 6.514 -5.609 1.00 94.12 201 THR A CA 1
ATOM 1536 C C . THR A 1 201 ? -10.154 6.275 -4.148 1.00 94.12 201 THR A C 1
ATOM 1538 O O . THR A 1 201 ? -10.840 5.528 -3.451 1.00 94.12 201 THR A O 1
ATOM 1541 N N . ALA A 1 202 ? -9.114 6.951 -3.657 1.00 94.06 202 ALA A N 1
ATOM 1542 C CA . ALA A 1 202 ? -8.688 6.876 -2.266 1.00 94.06 202 ALA A CA 1
ATOM 1543 C C . ALA A 1 202 ? -9.770 7.388 -1.297 1.00 94.06 202 ALA A C 1
ATOM 1545 O O . ALA A 1 202 ? -10.009 6.762 -0.262 1.00 94.06 202 ALA A O 1
ATOM 1546 N N . ILE A 1 203 ? -10.464 8.478 -1.645 1.00 95.56 203 ILE A N 1
ATOM 1547 C CA . ILE A 1 203 ? -11.578 9.023 -0.853 1.00 95.56 203 ILE A CA 1
ATOM 1548 C C . ILE A 1 203 ? -12.756 8.046 -0.834 1.00 95.56 203 ILE A C 1
ATOM 1550 O O . ILE A 1 203 ? -13.272 7.729 0.236 1.00 95.56 203 ILE A O 1
ATOM 1554 N N . VAL A 1 204 ? -13.165 7.523 -1.994 1.00 96.31 204 VAL A N 1
ATOM 1555 C CA . VAL A 1 204 ? -14.268 6.553 -2.080 1.00 96.31 204 VAL A CA 1
ATOM 1556 C C . VAL A 1 204 ? -13.942 5.294 -1.279 1.00 96.31 204 VAL A C 1
ATOM 1558 O O . VAL A 1 204 ? -14.781 4.828 -0.506 1.00 96.31 204 VAL A O 1
ATOM 1561 N N . ALA A 1 205 ? -12.718 4.776 -1.392 1.00 94.25 205 ALA A N 1
ATOM 1562 C CA . ALA A 1 205 ? -12.267 3.635 -0.607 1.00 94.25 205 ALA A CA 1
ATOM 1563 C C . ALA A 1 205 ? -12.331 3.921 0.901 1.00 94.25 205 ALA A C 1
ATOM 1565 O O . ALA A 1 205 ? -12.864 3.099 1.652 1.00 94.25 205 ALA A O 1
ATOM 1566 N N . LEU A 1 206 ? -11.873 5.100 1.337 1.00 95.75 206 LEU A N 1
ATOM 1567 C CA . LEU A 1 206 ? -11.943 5.521 2.736 1.00 95.75 206 LEU A CA 1
ATOM 1568 C C . LEU A 1 206 ? -13.392 5.603 3.231 1.00 95.75 206 LEU A C 1
ATOM 1570 O O . LEU A 1 206 ? -13.697 5.105 4.314 1.00 95.75 206 LEU A O 1
ATOM 1574 N N . CYS A 1 207 ? -14.301 6.179 2.442 1.00 95.62 207 CYS A N 1
ATOM 1575 C CA . CYS A 1 207 ? -15.718 6.280 2.789 1.00 95.62 207 CYS A CA 1
ATOM 1576 C C . CYS A 1 207 ? -16.385 4.902 2.878 1.00 95.62 207 CYS A C 1
ATOM 1578 O O . CYS A 1 207 ? -17.056 4.605 3.867 1.00 95.62 207 CYS A O 1
ATOM 1580 N N . VAL A 1 208 ? -16.181 4.036 1.881 1.00 94.88 208 VAL A N 1
ATOM 1581 C CA . VAL A 1 208 ? -16.792 2.699 1.828 1.00 94.88 208 VAL A CA 1
ATOM 1582 C C . VAL A 1 208 ? -16.259 1.814 2.952 1.00 94.88 208 VAL A C 1
ATOM 1584 O O . VAL A 1 208 ? -17.037 1.216 3.702 1.00 94.88 208 VAL A O 1
ATOM 1587 N N . HIS A 1 209 ? -14.939 1.730 3.116 1.00 93.69 209 HIS A N 1
ATOM 1588 C CA . HIS A 1 209 ? -14.348 0.916 4.176 1.00 93.69 209 HIS A CA 1
ATOM 1589 C C . HIS A 1 209 ? -14.581 1.519 5.556 1.00 93.69 209 HIS A C 1
ATOM 1591 O O . HIS A 1 209 ? -14.884 0.776 6.492 1.00 93.69 209 HIS A O 1
ATOM 1597 N N . GLY A 1 210 ? -14.543 2.844 5.676 1.00 92.50 210 GLY A N 1
ATOM 1598 C CA . GLY A 1 210 ? -14.874 3.543 6.907 1.00 92.50 210 GLY A CA 1
ATOM 1599 C C . GLY A 1 210 ? -16.308 3.278 7.345 1.00 92.50 210 GLY A C 1
ATOM 1600 O O . GLY A 1 210 ? -16.531 2.875 8.484 1.00 92.50 210 GLY A O 1
ATOM 1601 N N . TYR A 1 211 ? -17.275 3.351 6.429 1.00 92.31 211 TYR A N 1
ATOM 1602 C CA . TYR A 1 211 ? -18.659 2.976 6.713 1.00 92.31 211 TYR A CA 1
ATOM 1603 C C . TYR A 1 211 ? -18.796 1.509 7.151 1.00 92.31 211 TYR A C 1
ATOM 1605 O O . TYR A 1 211 ? -19.485 1.220 8.133 1.00 92.31 211 TYR A O 1
ATOM 1613 N N . ARG A 1 212 ? -18.112 0.568 6.479 1.00 90.06 212 ARG A N 1
ATOM 1614 C CA . ARG A 1 212 ? -18.120 -0.869 6.840 1.00 90.06 212 ARG A CA 1
ATOM 1615 C C . ARG A 1 212 ? -17.482 -1.163 8.199 1.00 90.06 212 ARG A C 1
ATOM 1617 O O . ARG A 1 212 ? -17.764 -2.211 8.787 1.00 90.06 212 ARG A O 1
ATOM 1624 N N . VAL A 1 213 ? -16.581 -0.303 8.659 1.00 90.00 213 VAL A N 1
ATOM 1625 C CA . VAL A 1 213 ? -15.895 -0.424 9.948 1.00 90.00 213 VAL A CA 1
ATOM 1626 C C . VAL A 1 213 ? -16.685 0.276 11.054 1.00 90.00 213 VAL A C 1
ATOM 1628 O O . VAL A 1 213 ? -16.826 -0.285 12.130 1.00 90.00 213 VAL A O 1
ATOM 1631 N N . LEU A 1 214 ? -17.295 1.431 10.792 1.00 88.06 214 LEU A N 1
ATOM 1632 C CA . LEU A 1 214 ? -18.161 2.122 11.755 1.00 88.06 214 LEU A CA 1
ATOM 1633 C C . LEU A 1 214 ? -19.491 1.389 11.975 1.00 88.06 214 LEU A C 1
ATOM 1635 O O . LEU A 1 214 ? -19.974 1.291 13.100 1.00 88.06 214 LEU A O 1
ATOM 1639 N N . SER A 1 215 ? -20.067 0.808 10.920 1.00 83.56 215 SER A N 1
ATOM 1640 C CA . SER A 1 215 ? -21.276 -0.020 11.032 1.00 83.56 215 SER A CA 1
ATOM 1641 C C . SER A 1 215 ? -21.036 -1.321 11.802 1.00 83.56 215 SER A C 1
ATOM 1643 O O . SER A 1 215 ? -21.992 -1.929 12.278 1.00 83.56 215 SER A O 1
ATOM 1645 N N . PHE A 1 216 ? -19.774 -1.732 11.972 1.00 77.62 216 PHE A N 1
ATOM 1646 C CA . PHE A 1 216 ? -19.423 -2.933 12.725 1.00 77.62 216 PHE A CA 1
ATOM 1647 C C . PHE A 1 216 ? -19.844 -2.840 14.194 1.00 77.62 216 PHE A C 1
ATOM 1649 O O . PHE A 1 216 ? -20.302 -3.837 14.739 1.00 77.62 216 PHE A O 1
ATOM 1656 N N . ASP A 1 217 ? -19.773 -1.655 14.810 1.00 71.38 217 ASP A N 1
ATOM 1657 C CA . ASP A 1 217 ? -20.192 -1.472 16.205 1.00 71.38 217 ASP A CA 1
ATOM 1658 C C . ASP A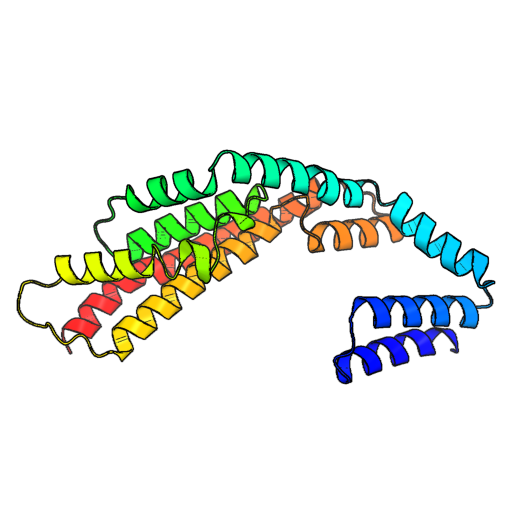 1 217 ? -21.672 -1.841 16.403 1.00 71.38 217 ASP A C 1
ATOM 1660 O O . ASP A 1 217 ? -22.036 -2.454 17.403 1.00 71.38 217 ASP A O 1
ATOM 1664 N N . LYS A 1 218 ? -22.525 -1.555 15.407 1.00 64.12 218 LYS A N 1
ATOM 1665 C CA . LYS A 1 218 ? -23.950 -1.928 15.431 1.00 64.12 218 LYS A CA 1
ATOM 1666 C C . LYS A 1 218 ? -24.146 -3.441 15.316 1.00 64.12 218 LYS A C 1
ATOM 1668 O O . LYS A 1 218 ? -24.999 -4.000 15.994 1.00 64.12 218 LYS A O 1
ATOM 1673 N N . THR A 1 219 ? -23.357 -4.109 14.473 1.00 58.59 219 THR A N 1
ATOM 1674 C CA . THR A 1 219 ? -23.418 -5.568 14.290 1.00 58.59 219 THR A CA 1
ATOM 1675 C C . THR A 1 219 ? -22.836 -6.323 15.486 1.00 58.59 219 THR A C 1
ATOM 1677 O O . THR A 1 219 ? -23.374 -7.359 15.866 1.00 58.59 219 THR A O 1
ATOM 1680 N N . TYR A 1 220 ? -21.783 -5.797 16.116 1.00 58.66 220 TYR A N 1
ATOM 1681 C CA . TYR A 1 220 ? -21.166 -6.382 17.307 1.00 58.66 220 TYR A CA 1
ATOM 1682 C C . TYR A 1 220 ? -22.152 -6.442 18.484 1.00 58.66 220 TYR A C 1
ATOM 1684 O O . TYR A 1 220 ? -22.300 -7.491 19.104 1.00 58.66 220 TYR A O 1
ATOM 1692 N N . ILE A 1 221 ? -22.914 -5.365 18.715 1.00 54.00 221 ILE A N 1
ATOM 1693 C CA . ILE A 1 221 ? -23.975 -5.316 19.740 1.00 54.00 221 ILE A CA 1
ATOM 1694 C C . ILE A 1 221 ? -25.059 -6.383 19.499 1.00 54.00 221 ILE A C 1
ATOM 1696 O O . ILE A 1 221 ? -25.622 -6.918 20.451 1.00 54.00 221 ILE A O 1
ATOM 1700 N N . ILE A 1 222 ? -25.357 -6.709 18.238 1.00 49.12 222 ILE A N 1
ATOM 1701 C CA . ILE A 1 222 ? -26.346 -7.737 17.878 1.00 49.12 222 ILE A CA 1
ATOM 1702 C C . ILE A 1 222 ? -25.769 -9.146 18.083 1.00 49.12 222 ILE A C 1
ATOM 1704 O O . ILE A 1 222 ? -26.461 -10.014 18.605 1.00 49.12 222 ILE A O 1
ATOM 1708 N N . MET A 1 223 ? -24.500 -9.372 17.727 1.00 48.47 223 MET A N 1
ATOM 1709 C CA . MET A 1 223 ? -23.824 -10.668 17.897 1.00 48.47 223 MET A CA 1
ATOM 1710 C C . MET A 1 223 ? -23.519 -11.019 19.358 1.00 48.47 223 MET A C 1
ATOM 1712 O O . MET A 1 223 ? -23.381 -12.195 19.659 1.00 48.47 223 MET A O 1
ATOM 1716 N N . SER A 1 224 ? -23.404 -10.032 20.250 1.00 47.97 224 SER A N 1
ATOM 1717 C CA . SER A 1 224 ? -23.214 -10.252 21.694 1.00 47.97 224 SER A CA 1
ATOM 1718 C C . SER A 1 224 ? -24.516 -10.611 22.431 1.00 47.97 224 SER A C 1
ATOM 1720 O O . SER A 1 224 ? -24.456 -11.093 23.558 1.00 47.97 224 SER A O 1
ATOM 1722 N N . LYS A 1 225 ? -25.687 -10.378 21.819 1.00 43.59 225 LYS A N 1
ATOM 1723 C CA . LYS A 1 225 ? -27.009 -10.673 22.404 1.00 43.59 225 LYS A CA 1
ATOM 1724 C C . LYS A 1 225 ? -27.612 -12.017 21.968 1.00 43.59 225 LYS A C 1
ATOM 1726 O O . LYS A 1 225 ? -28.694 -12.351 22.443 1.00 43.59 225 LYS A O 1
ATOM 1731 N N . SER A 1 226 ? -26.963 -12.739 21.053 1.00 37.47 226 SER A N 1
ATOM 1732 C CA . SER A 1 226 ? -27.398 -14.035 20.507 1.00 37.47 226 SER A CA 1
ATOM 1733 C C . SER A 1 226 ? -26.450 -15.146 20.919 1.00 37.47 226 SER A C 1
ATOM 1735 O O . SER A 1 226 ? -26.930 -16.299 20.892 1.00 37.47 226 SER A O 1
#

pLDDT: mean 82.12, std 12.22, range [37.47, 96.31]